Protein AF-A0A5E4R257-F1 (afdb_monomer)

Sequence (243 aa):
MDNKDVQSSLTGSGKTAEFNFLKSNLLNSNSASDTDISTVTIRNKHMLRYVVLIILVISTYKSLGSDLEQIHPVLKYRSEGYINSYPEECFDILKSFAEFASNFTLCSILNARPIRLCEHCVEHYVRFHDKYNELIKTVVNGTSCGSLFMSHDRLNVVKNYHDGISGLWMNATRYIWSKNLNCCNLRRTPEVIFLCCTGIISFLPIMYYLAVRFCGPIRDLPNVLKESRFKQSILRSINRRSD

Mean predicted aligned error: 20.81 Å

Secondary structure (DSSP, 8-state):
-----------------STTSSSSSSSSS---------------HHHHHHHHHHHHHHHHHHHHSSSSSS-----------------HHHHHHHHHHHHHHHHHHHHHHHTTTTT-HHHHSHHHHHHHHHHHHHHHH-EETTEEHHHHHHSS-TT-HHHHHHHHHHHHHHHHHHHHHHHHS-GGGGGTHHHHHHHHHHHHHHHHHHHHHHHHHHSS------STTSSSHHHHHHHHHHHTT--

Foldseek 3Di:
DDDDDDDDDDDDDDDPDPPPPVVPVVPPPDPDDDDDDDDDPPPDPVVVVVVVVVVVVVVVVVVVVPPPPDDPPPPPPPCPDPPPPDPPVLVVLVVQLVVLLVVLVVLCVVCVVVNCSVPPSVVSLVSNVVSLVCQQPDADPNRRSCCVQQVPDPPSPSVVSNVVSVVVVVVSVCVCCVPVVVPCVVVVVVVVVVVVVVVVVVVVVVVVVVCCVPVVDPPPPPPPPPDDVVVVVVVVVVVVVPD

InterPro domains:
  IPR019172 Osteopetrosis-associated transmembrane protein 1 precursor [PF09777] (90-172)
  IPR019172 Osteopetrosis-associated transmembrane protein 1 precursor [PTHR15644] (81-169)

Radius of gyration: 46.92 Å; Cα contacts (8 Å, |Δi|>4): 84; chains: 1; bounding box: 66×75×172 Å

Structure (mmCIF, N/CA/C/O backbone):
data_AF-A0A5E4R257-F1
#
_entry.id   AF-A0A5E4R257-F1
#
loop_
_atom_site.group_PDB
_atom_site.id
_atom_site.type_symbol
_atom_site.label_atom_id
_atom_site.label_alt_id
_atom_site.label_comp_id
_atom_site.label_asym_id
_atom_site.label_entity_id
_atom_site.label_seq_id
_atom_site.pdbx_PDB_ins_code
_atom_site.Cartn_x
_atom_site.Cartn_y
_atom_site.Cartn_z
_atom_site.occupancy
_atom_site.B_iso_or_equiv
_atom_site.auth_seq_id
_atom_site.auth_comp_id
_atom_site.auth_asym_id
_atom_site.auth_atom_id
_atom_site.pdbx_PDB_model_num
ATOM 1 N N . MET A 1 1 ? -8.369 -16.160 64.488 1.00 34.78 1 MET A N 1
ATOM 2 C CA . MET A 1 1 ? -7.030 -15.717 64.058 1.00 34.78 1 MET A CA 1
ATOM 3 C C . MET A 1 1 ? -7.232 -14.618 63.032 1.00 34.78 1 MET A C 1
ATOM 5 O O . MET A 1 1 ? -7.833 -14.870 61.997 1.00 34.78 1 MET A O 1
ATOM 9 N N . ASP A 1 2 ? -6.866 -13.409 63.454 1.00 30.55 2 ASP A N 1
ATOM 10 C CA . ASP A 1 2 ? -6.975 -12.072 62.839 1.00 30.55 2 ASP A CA 1
ATOM 11 C C . ASP A 1 2 ? -6.398 -12.000 61.407 1.00 30.55 2 ASP A C 1
ATOM 13 O O . ASP A 1 2 ? -5.457 -12.723 61.101 1.00 30.55 2 ASP A O 1
ATOM 17 N N . ASN A 1 3 ? -7.008 -11.328 60.419 1.00 26.56 3 ASN A N 1
ATOM 18 C CA . ASN A 1 3 ? -7.194 -9.881 60.170 1.00 26.56 3 ASN A CA 1
ATOM 19 C C . ASN A 1 3 ? -5.885 -9.082 59.956 1.00 26.56 3 ASN A C 1
ATOM 21 O O . ASN A 1 3 ? -5.167 -8.844 60.924 1.00 26.56 3 ASN A O 1
ATOM 25 N N . LYS A 1 4 ? -5.634 -8.600 58.721 1.00 32.41 4 LYS A N 1
ATOM 26 C CA . LYS A 1 4 ? -5.544 -7.165 58.335 1.00 32.41 4 LYS A CA 1
ATOM 27 C C . LYS A 1 4 ? -4.789 -6.909 57.020 1.00 32.41 4 LYS A C 1
ATOM 29 O O . LYS A 1 4 ? -3.813 -7.573 56.688 1.00 32.41 4 LYS A O 1
ATOM 34 N N . ASP A 1 5 ? -5.281 -5.878 56.340 1.00 31.69 5 ASP A N 1
ATOM 35 C CA . ASP A 1 5 ? -4.783 -5.176 55.156 1.00 31.69 5 ASP A CA 1
ATOM 36 C C . ASP A 1 5 ? -3.399 -4.501 55.323 1.00 31.69 5 ASP A C 1
ATOM 38 O O . ASP A 1 5 ? -2.920 -4.338 56.444 1.00 31.69 5 ASP A O 1
ATOM 42 N N . VAL A 1 6 ? -2.853 -3.999 54.194 1.00 31.20 6 VAL A N 1
ATOM 43 C CA . VAL A 1 6 ? -2.151 -2.695 53.987 1.00 31.20 6 VAL A CA 1
ATOM 44 C C . VAL A 1 6 ? -0.890 -2.779 53.091 1.00 31.20 6 VAL A C 1
ATOM 46 O O . VAL A 1 6 ? 0.161 -3.267 53.480 1.00 31.20 6 VAL A O 1
ATOM 49 N N . GLN A 1 7 ? -1.051 -2.240 51.874 1.00 26.86 7 GLN A N 1
ATOM 50 C CA . GLN A 1 7 ? -0.281 -1.201 51.152 1.00 26.86 7 GLN A CA 1
ATOM 51 C C . GLN A 1 7 ? 1.260 -1.022 51.254 1.00 26.86 7 GLN A C 1
ATOM 53 O O . GLN A 1 7 ? 1.829 -0.871 52.331 1.00 26.86 7 GLN A O 1
ATOM 58 N N . SER A 1 8 ? 1.827 -0.681 50.075 1.00 26.55 8 SER A N 1
ATOM 59 C CA . SER A 1 8 ? 3.085 0.068 49.802 1.00 26.55 8 SER A CA 1
ATOM 60 C C . SER A 1 8 ? 4.386 -0.746 49.934 1.00 26.55 8 SER A C 1
ATOM 62 O O . SER A 1 8 ? 4.452 -1.664 50.730 1.00 26.55 8 SER A O 1
ATOM 64 N N . SER A 1 9 ? 5.499 -0.508 49.238 1.00 23.98 9 SER A N 1
ATOM 65 C CA . SER A 1 9 ? 5.928 0.389 48.160 1.00 23.98 9 SER A CA 1
ATOM 66 C C . SER A 1 9 ? 7.381 -0.013 47.824 1.00 23.98 9 SER A C 1
ATOM 68 O O . SER A 1 9 ? 8.090 -0.468 48.713 1.00 23.98 9 SER A O 1
ATOM 70 N N . LEU A 1 10 ? 7.833 0.280 46.595 1.00 28.09 10 LEU A N 1
ATOM 71 C CA . LEU A 1 10 ? 9.236 0.526 46.185 1.00 28.09 10 LEU A CA 1
ATOM 72 C C . LEU A 1 10 ? 10.259 -0.638 46.251 1.00 28.09 10 LEU A C 1
ATOM 74 O O . LEU A 1 10 ? 10.605 -1.131 47.316 1.00 28.09 10 LEU A O 1
ATOM 78 N N . THR A 1 11 ? 10.917 -0.953 45.125 1.00 25.38 11 THR A N 1
ATOM 79 C CA . THR A 1 11 ? 12.305 -0.504 44.824 1.00 25.38 11 THR A CA 1
ATOM 80 C C . THR A 1 11 ? 12.955 -1.266 43.651 1.00 25.38 11 THR A C 1
ATOM 82 O O . THR A 1 11 ? 12.899 -2.486 43.592 1.00 25.38 11 THR A O 1
ATOM 85 N N . GLY A 1 12 ? 13.652 -0.505 42.787 1.00 25.30 12 GLY A N 1
ATOM 86 C CA . GLY A 1 12 ? 14.810 -0.914 41.960 1.00 25.30 12 GLY A CA 1
ATOM 87 C C . GLY A 1 12 ? 14.557 -1.852 40.764 1.00 25.30 12 GLY A C 1
ATOM 88 O O . GLY A 1 12 ? 13.743 -2.750 40.824 1.00 25.30 12 GLY A O 1
ATOM 89 N N . SER A 1 13 ? 15.256 -1.776 39.632 1.00 27.27 13 SER A N 1
ATOM 90 C CA . SER A 1 13 ? 16.444 -1.017 39.250 1.00 27.27 13 SER A CA 1
ATOM 91 C C . SER A 1 13 ? 16.691 -1.232 37.747 1.00 27.27 13 SER A C 1
ATOM 93 O O . SER A 1 13 ? 16.510 -2.339 37.247 1.00 27.27 13 SER A O 1
ATOM 95 N N . GLY A 1 14 ? 17.185 -0.199 37.060 1.00 27.23 14 GLY A N 1
ATOM 96 C CA . GLY A 1 14 ? 18.159 -0.367 35.978 1.00 27.23 14 GLY A CA 1
ATOM 97 C C . GLY A 1 14 ? 17.632 -0.569 34.555 1.00 27.23 14 GLY A C 1
ATOM 98 O O . GLY A 1 14 ? 17.358 -1.689 34.13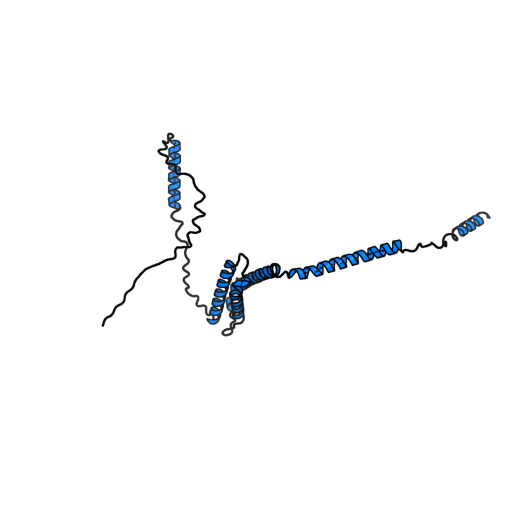8 1.00 27.23 14 GLY A O 1
ATOM 99 N N . LYS A 1 15 ? 17.653 0.517 33.768 1.00 35.12 15 LYS A N 1
ATOM 100 C CA . LYS A 1 15 ? 18.416 0.624 32.500 1.00 35.12 15 LYS A CA 1
ATOM 101 C C . LYS A 1 15 ? 18.290 2.038 31.914 1.00 35.12 15 LYS A C 1
ATOM 103 O O . LYS A 1 15 ? 17.746 2.279 30.845 1.00 35.12 15 LYS A O 1
ATOM 108 N N . THR A 1 16 ? 18.855 2.995 32.642 1.00 40.09 16 THR A N 1
ATOM 109 C CA . THR A 1 16 ? 19.379 4.255 32.105 1.00 40.09 16 THR A CA 1
ATOM 110 C C . THR A 1 16 ? 20.649 3.943 31.310 1.00 40.09 16 THR A C 1
ATOM 112 O O . THR A 1 16 ? 21.731 3.895 31.891 1.00 40.09 16 THR A O 1
ATOM 115 N N . ALA A 1 17 ? 20.538 3.656 30.012 1.00 40.06 17 ALA A N 1
ATOM 116 C CA . ALA A 1 17 ? 21.731 3.424 29.185 1.00 40.06 17 ALA A CA 1
ATOM 117 C C . ALA A 1 17 ? 21.650 3.912 27.727 1.00 40.06 17 ALA A C 1
ATOM 119 O O . ALA A 1 17 ? 22.684 3.935 27.073 1.00 40.06 17 ALA A O 1
ATOM 120 N N . GLU A 1 18 ? 20.502 4.377 27.220 1.00 41.62 18 GLU A N 1
ATOM 121 C CA . GLU A 1 18 ? 20.401 4.790 25.803 1.00 41.62 18 GLU A CA 1
ATOM 122 C C . GLU A 1 18 ? 20.181 6.292 25.558 1.00 41.62 18 GLU A C 1
ATOM 124 O O . GLU A 1 18 ? 20.192 6.735 24.415 1.00 41.62 18 GLU A O 1
ATOM 129 N N . PHE A 1 19 ? 20.100 7.124 26.602 1.00 40.41 19 PHE A N 1
ATOM 130 C CA . PHE A 1 19 ? 19.961 8.585 26.438 1.00 40.41 19 PHE A CA 1
ATOM 131 C C . PHE A 1 19 ? 21.289 9.363 26.388 1.00 40.41 19 PHE A C 1
ATOM 133 O O . PHE A 1 19 ? 21.289 10.589 26.286 1.00 40.41 19 PHE A O 1
ATOM 140 N N . ASN A 1 20 ? 22.433 8.672 26.421 1.00 41.47 20 ASN A N 1
ATOM 141 C CA . ASN A 1 20 ? 23.755 9.313 26.447 1.00 41.47 20 ASN A CA 1
ATOM 142 C C . ASN A 1 20 ? 24.393 9.511 25.062 1.00 41.47 20 ASN A C 1
ATOM 144 O O . ASN A 1 20 ? 25.445 10.138 24.974 1.00 41.47 20 ASN A O 1
ATOM 148 N N . PHE A 1 21 ? 23.763 9.049 23.977 1.00 39.94 21 PHE A N 1
ATOM 149 C CA . PHE A 1 21 ? 24.342 9.167 22.632 1.00 39.94 21 PHE A CA 1
ATOM 150 C C . PHE A 1 21 ? 23.993 10.482 21.906 1.00 39.94 21 PHE A C 1
ATOM 152 O O . PHE A 1 21 ? 24.688 10.872 20.974 1.00 39.94 21 PHE A O 1
ATOM 159 N N . LEU A 1 22 ? 22.977 11.230 22.360 1.00 38.72 22 LEU A N 1
ATOM 160 C CA . LEU A 1 22 ? 22.645 12.555 21.802 1.00 38.72 22 LEU A CA 1
ATOM 161 C C . LEU A 1 22 ? 23.307 13.730 22.541 1.00 38.72 22 LEU A C 1
ATOM 163 O O . LEU A 1 22 ? 23.264 14.859 22.059 1.00 38.72 22 LEU A O 1
ATOM 167 N N . LYS A 1 23 ? 23.969 13.484 23.681 1.00 39.75 23 LYS A N 1
ATOM 168 C CA . LYS A 1 23 ? 24.638 14.536 24.466 1.00 39.75 23 LYS A CA 1
ATOM 169 C C . LYS A 1 23 ? 26.066 14.841 23.992 1.00 39.75 23 LYS A C 1
ATOM 171 O O . LYS A 1 23 ? 26.591 15.905 24.304 1.00 39.75 23 LYS A O 1
ATOM 176 N N . SER A 1 24 ? 26.687 13.955 23.213 1.00 43.41 24 SER A N 1
ATOM 177 C CA . SER A 1 24 ? 28.083 14.110 22.776 1.00 43.41 24 SER A CA 1
ATOM 178 C C . SER A 1 24 ? 28.275 15.034 21.566 1.00 43.41 24 SER A C 1
ATOM 180 O O . SER A 1 24 ? 29.371 15.554 21.394 1.00 43.41 24 SER A O 1
ATOM 182 N N . ASN A 1 25 ? 27.230 15.320 20.776 1.00 38.69 25 ASN A N 1
ATOM 183 C CA . ASN A 1 25 ? 27.338 16.165 19.572 1.00 38.69 25 ASN A CA 1
ATOM 184 C C . ASN A 1 25 ? 26.843 17.616 19.741 1.00 38.69 25 ASN A C 1
ATOM 186 O O . ASN A 1 25 ? 26.943 18.394 18.798 1.00 38.69 25 ASN A O 1
ATOM 190 N N . LEU A 1 26 ? 26.364 18.012 20.928 1.00 40.53 26 LEU A N 1
ATOM 191 C CA . LEU A 1 26 ? 26.029 19.415 21.249 1.00 40.53 26 LEU A CA 1
ATOM 192 C C . LEU A 1 26 ? 27.060 20.108 22.155 1.00 40.53 26 LEU A C 1
ATOM 194 O O . LEU A 1 26 ? 26.938 21.299 22.419 1.00 40.53 26 LEU A O 1
ATOM 198 N N . LEU A 1 27 ? 28.095 19.392 22.604 1.00 40.59 27 LEU A N 1
ATOM 199 C CA . LEU A 1 27 ? 29.163 19.944 23.448 1.00 40.59 27 LEU A CA 1
ATOM 200 C C . LEU A 1 27 ? 30.424 20.352 22.667 1.00 40.59 27 LEU A C 1
ATOM 202 O O . LEU A 1 27 ? 31.438 20.647 23.290 1.00 40.59 27 LEU A O 1
ATOM 206 N N . ASN A 1 28 ? 30.380 20.394 21.328 1.00 39.06 28 ASN A N 1
ATOM 207 C CA . ASN A 1 28 ? 31.562 20.686 20.503 1.00 39.06 28 ASN A CA 1
ATOM 208 C C . ASN A 1 28 ? 31.466 21.960 19.643 1.00 39.06 28 ASN A C 1
ATOM 210 O O . ASN A 1 28 ? 32.213 22.135 18.685 1.00 39.06 28 ASN A O 1
ATOM 214 N N . SER A 1 29 ? 30.574 22.881 19.997 1.00 38.25 29 SER A N 1
ATOM 215 C CA . SER A 1 29 ? 30.594 24.247 19.472 1.00 38.25 29 SER A CA 1
ATOM 216 C C . SER A 1 29 ? 30.141 25.197 20.571 1.00 38.25 29 SER A C 1
ATOM 218 O O . SER A 1 29 ? 28.943 25.402 20.731 1.00 38.25 29 SER A O 1
ATOM 220 N N . ASN A 1 30 ? 31.096 25.647 21.392 1.00 35.47 30 ASN A N 1
ATOM 221 C CA . ASN A 1 30 ? 31.168 26.957 22.064 1.00 35.47 30 ASN A CA 1
ATOM 222 C C . ASN A 1 30 ? 32.255 26.905 23.151 1.00 35.47 30 ASN A C 1
ATOM 224 O O . ASN A 1 30 ? 31.992 26.978 24.347 1.00 35.47 30 ASN A O 1
ATOM 228 N N . SER A 1 31 ? 33.506 26.758 22.716 1.00 34.81 31 SER A N 1
ATOM 229 C CA . SER A 1 31 ? 34.680 27.127 23.502 1.00 34.81 31 SER A CA 1
ATOM 230 C C . SER A 1 31 ? 34.962 28.618 23.291 1.00 34.81 31 SER A C 1
ATOM 232 O O . SER A 1 31 ? 35.615 28.986 22.318 1.00 34.81 31 SER A O 1
ATOM 234 N N . ALA A 1 32 ? 34.416 29.460 24.163 1.00 29.22 32 ALA A N 1
ATOM 235 C CA . ALA A 1 32 ? 34.828 30.840 24.456 1.00 29.22 32 ALA A CA 1
ATOM 236 C C . ALA A 1 32 ? 33.776 31.374 25.442 1.00 29.22 32 ALA A C 1
ATOM 238 O O . ALA A 1 32 ? 32.594 31.333 25.136 1.00 29.22 32 ALA A O 1
ATOM 239 N N . SER A 1 33 ? 34.065 31.844 26.644 1.00 29.19 33 SER A N 1
ATOM 240 C CA . SER A 1 33 ? 35.294 32.391 27.194 1.00 29.19 33 SER A CA 1
ATOM 241 C C . SER A 1 33 ? 35.057 32.541 28.699 1.00 29.19 33 SER A C 1
ATOM 243 O O . SER A 1 33 ? 34.179 33.308 29.096 1.00 29.19 33 SER A O 1
ATOM 245 N N . ASP A 1 34 ? 35.830 31.832 29.518 1.00 34.94 34 ASP A N 1
ATOM 246 C CA . ASP A 1 34 ? 36.106 32.282 30.880 1.00 34.94 34 ASP A CA 1
ATOM 247 C C . ASP A 1 34 ? 36.967 33.539 30.758 1.00 34.94 34 ASP A C 1
ATOM 249 O O . ASP A 1 34 ? 38.122 33.479 30.334 1.00 34.94 34 ASP A O 1
ATOM 253 N N . THR A 1 35 ? 36.392 34.687 31.092 1.00 31.09 35 THR A N 1
ATOM 254 C CA . THR A 1 35 ? 37.159 35.867 31.479 1.00 31.09 35 THR A CA 1
ATOM 255 C C . THR A 1 35 ? 36.439 36.519 32.644 1.00 31.09 35 THR A C 1
ATOM 257 O O . THR A 1 35 ? 35.433 37.208 32.459 1.00 31.09 35 THR A O 1
ATOM 260 N N . ASP A 1 36 ? 36.986 36.300 33.837 1.00 40.34 36 ASP A N 1
ATOM 261 C CA . ASP A 1 36 ? 36.985 37.288 34.908 1.00 40.34 36 ASP A CA 1
ATOM 262 C C . ASP A 1 36 ? 37.149 38.690 34.312 1.00 40.34 36 ASP A C 1
ATOM 264 O O . ASP A 1 36 ? 38.144 38.959 33.643 1.00 40.34 36 ASP A O 1
ATOM 268 N N . ILE A 1 37 ? 36.200 39.591 34.564 1.00 34.94 37 ILE A N 1
ATOM 269 C CA . ILE A 1 37 ? 36.426 41.035 34.464 1.00 34.94 37 ILE A CA 1
ATOM 270 C C . ILE A 1 37 ? 35.709 41.708 35.638 1.00 34.94 37 ILE A C 1
ATOM 272 O O . ILE A 1 37 ? 34.543 42.099 35.631 1.00 34.94 37 ILE A O 1
ATOM 276 N N . SER A 1 38 ? 36.470 41.760 36.722 1.00 36.12 38 SER A N 1
ATOM 277 C CA . SER A 1 38 ? 36.726 42.949 37.524 1.00 36.12 38 SER A CA 1
ATOM 278 C C . SER A 1 38 ? 36.130 44.247 36.954 1.00 36.12 38 SER A C 1
ATOM 280 O O . SER A 1 38 ? 36.474 44.683 35.861 1.00 36.12 38 SER A O 1
ATOM 282 N N . THR A 1 39 ? 35.291 44.907 37.756 1.00 47.75 39 THR A N 1
ATOM 283 C CA . THR A 1 39 ? 35.177 46.375 37.847 1.00 47.75 39 THR A CA 1
ATOM 284 C C . THR A 1 39 ? 35.311 47.159 36.530 1.00 47.75 39 THR A C 1
ATOM 286 O O . THR A 1 39 ? 36.362 47.733 36.239 1.00 47.75 39 THR A O 1
ATOM 289 N N . VAL A 1 40 ? 34.220 47.299 35.772 1.00 45.66 40 VAL A N 1
ATOM 290 C CA . VAL A 1 40 ? 34.136 48.360 34.756 1.00 45.66 40 VAL A CA 1
ATOM 291 C C . VAL A 1 40 ? 33.734 49.656 35.455 1.00 45.66 40 VAL A C 1
ATOM 293 O O . VAL A 1 40 ? 32.564 49.909 35.735 1.00 45.66 40 VAL A O 1
ATOM 296 N N . THR A 1 41 ? 34.721 50.494 35.756 1.00 52.38 41 THR A N 1
ATOM 297 C CA . THR A 1 41 ? 34.518 51.863 36.237 1.00 52.38 41 THR A CA 1
ATOM 298 C C . THR A 1 41 ? 33.886 52.693 35.112 1.00 52.38 41 THR A C 1
ATOM 300 O O . THR A 1 41 ? 34.573 53.199 34.223 1.00 52.38 41 THR A O 1
ATOM 303 N N . ILE A 1 42 ? 32.555 52.816 35.109 1.00 51.22 42 ILE A N 1
ATOM 304 C CA . ILE A 1 42 ? 31.809 53.574 34.093 1.00 51.22 42 ILE A CA 1
ATOM 305 C C . ILE A 1 42 ? 32.028 55.073 34.335 1.00 51.22 42 ILE A C 1
ATOM 307 O O . ILE A 1 42 ? 31.360 55.703 35.150 1.00 51.22 42 ILE A O 1
ATOM 311 N N . ARG A 1 43 ? 32.969 55.668 33.598 1.00 59.97 43 ARG A N 1
ATOM 312 C CA . ARG A 1 43 ? 33.338 57.092 33.707 1.00 59.97 43 ARG A CA 1
ATOM 313 C C . ARG A 1 43 ? 32.419 58.051 32.938 1.00 59.97 43 ARG A C 1
ATOM 315 O O . ARG A 1 43 ? 32.777 59.209 32.754 1.00 59.97 43 ARG A O 1
ATOM 322 N N . ASN A 1 44 ? 31.257 57.601 32.457 1.00 56.09 44 ASN A N 1
ATOM 323 C CA . ASN A 1 44 ? 30.367 58.441 31.655 1.00 56.09 44 ASN A CA 1
ATOM 324 C C . ASN A 1 4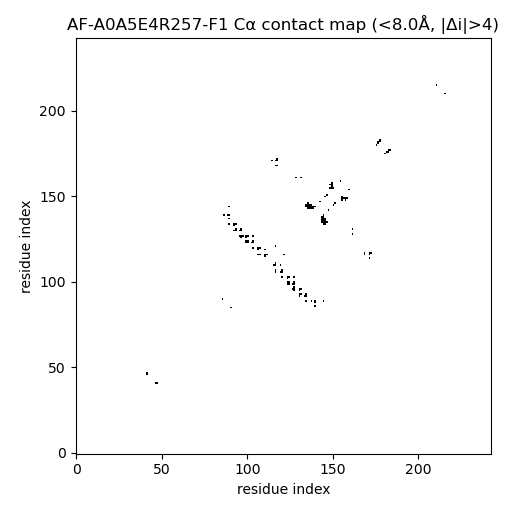4 ? 28.893 58.270 32.060 1.00 56.09 44 ASN A C 1
ATOM 326 O O . ASN A 1 44 ? 28.301 57.203 31.891 1.00 56.09 44 ASN A O 1
ATOM 330 N N . LYS A 1 45 ? 28.290 59.345 32.589 1.00 62.31 45 LYS A N 1
ATOM 331 C CA . LYS A 1 45 ? 26.934 59.373 33.178 1.00 62.31 45 LYS A CA 1
ATOM 332 C C . LYS A 1 45 ? 25.836 58.945 32.188 1.00 62.31 45 LYS A C 1
ATOM 334 O O . LYS A 1 45 ? 24.804 58.425 32.608 1.00 62.31 45 LYS A O 1
ATOM 339 N N . HIS A 1 46 ? 26.070 59.110 30.883 1.00 60.62 46 HIS A N 1
ATOM 340 C CA . HIS A 1 46 ? 25.171 58.644 29.820 1.00 60.62 46 HIS A CA 1
ATOM 341 C C . HIS A 1 46 ? 25.213 57.122 29.602 1.00 60.62 46 HIS A C 1
ATOM 343 O O . HIS A 1 46 ? 24.167 56.513 29.388 1.00 60.62 46 HIS A O 1
ATOM 349 N N . MET A 1 47 ? 26.387 56.493 29.727 1.00 58.81 47 MET A N 1
ATOM 350 C CA . MET A 1 47 ? 26.541 55.040 29.562 1.00 58.81 47 MET A CA 1
ATOM 351 C C . MET A 1 47 ? 25.925 54.274 30.738 1.00 58.81 47 MET A C 1
ATOM 353 O O . MET A 1 47 ? 25.332 53.219 30.540 1.00 58.81 47 MET A O 1
ATOM 357 N N . LEU A 1 48 ? 25.966 54.842 31.950 1.00 64.38 48 LEU A N 1
ATOM 358 C CA . LEU A 1 48 ? 25.324 54.248 33.127 1.00 64.38 48 LEU A CA 1
ATOM 359 C C . LEU A 1 48 ? 23.792 54.226 32.994 1.00 64.38 48 LEU A C 1
ATOM 361 O O . LEU A 1 48 ? 23.156 53.229 33.321 1.00 64.38 48 LEU A O 1
ATOM 365 N N . ARG A 1 49 ? 23.196 55.299 32.457 1.00 69.94 49 ARG A N 1
ATOM 366 C CA . ARG A 1 49 ? 21.749 55.360 32.190 1.00 69.94 49 ARG A CA 1
ATOM 367 C C . ARG A 1 49 ? 21.316 54.322 31.159 1.00 69.94 49 ARG A C 1
ATOM 369 O O . ARG A 1 49 ? 20.285 53.688 31.345 1.00 69.94 49 ARG A O 1
ATOM 376 N N . TYR A 1 50 ? 22.109 54.129 30.108 1.00 69.56 50 TYR A N 1
ATOM 377 C CA . TYR A 1 50 ? 21.790 53.173 29.051 1.00 69.56 50 TYR A CA 1
ATOM 378 C C . TYR A 1 50 ? 21.868 51.722 29.546 1.00 69.56 50 TYR A C 1
ATOM 380 O O . TYR A 1 50 ? 20.959 50.937 29.300 1.00 69.56 50 TYR A O 1
ATOM 388 N N . VAL A 1 51 ? 22.896 51.387 30.331 1.00 73.75 51 VAL A N 1
ATOM 389 C CA . VAL A 1 51 ? 23.048 50.048 30.925 1.00 73.75 51 VAL A CA 1
ATOM 390 C C . VAL A 1 51 ? 21.937 49.754 31.938 1.00 73.75 51 VAL A C 1
ATOM 392 O O . VAL A 1 51 ? 21.374 48.664 31.915 1.00 73.75 51 VAL A O 1
ATOM 395 N N . VAL A 1 52 ? 21.549 50.726 32.773 1.00 78.25 52 VAL A N 1
ATOM 396 C CA . VAL A 1 52 ? 20.423 50.561 33.711 1.00 78.25 52 VAL A CA 1
ATOM 397 C C . VAL A 1 52 ? 19.099 50.361 32.967 1.00 78.25 52 VAL A C 1
ATOM 399 O O . VAL A 1 52 ? 18.329 49.485 33.345 1.00 78.25 52 VAL A O 1
ATOM 402 N N . LEU A 1 53 ? 18.846 51.102 31.882 1.00 74.44 53 LEU A N 1
ATOM 403 C CA . LEU A 1 53 ? 17.649 50.903 31.057 1.00 74.44 53 LEU A CA 1
ATOM 404 C C . LEU A 1 53 ? 17.630 49.517 30.403 1.00 74.44 53 LEU A C 1
ATOM 406 O O . LEU A 1 53 ? 16.594 48.864 30.419 1.00 74.44 53 LEU A O 1
ATOM 410 N N . ILE A 1 54 ? 18.767 49.032 29.896 1.00 73.81 54 ILE A N 1
ATOM 411 C CA . ILE A 1 54 ? 18.864 47.682 29.324 1.00 73.81 54 ILE A CA 1
ATOM 412 C C . ILE A 1 54 ? 18.627 46.608 30.394 1.00 73.81 54 ILE A C 1
ATOM 414 O O . ILE A 1 54 ? 17.882 45.666 30.143 1.00 73.81 54 ILE A O 1
ATOM 418 N N . ILE A 1 55 ? 19.177 46.757 31.603 1.00 75.88 55 ILE A N 1
ATOM 419 C CA . ILE A 1 55 ? 18.944 45.811 32.709 1.00 75.88 55 ILE A CA 1
ATOM 420 C C . ILE A 1 55 ? 17.470 45.821 33.145 1.00 75.88 55 ILE A C 1
ATOM 422 O O . ILE A 1 55 ? 16.898 44.753 33.365 1.00 75.88 55 ILE A O 1
ATOM 426 N N . LEU A 1 56 ? 16.829 46.993 33.223 1.00 73.00 56 LEU A N 1
ATOM 427 C CA . LEU A 1 56 ? 15.397 47.106 33.531 1.00 73.00 56 LEU A CA 1
ATOM 428 C C . LEU A 1 56 ? 14.538 46.440 32.451 1.00 73.00 56 LEU A C 1
ATOM 430 O O . LEU A 1 56 ? 13.637 45.674 32.778 1.00 73.00 56 LEU A O 1
ATOM 434 N N . VAL A 1 57 ? 14.870 46.653 31.178 1.00 75.12 57 VAL A N 1
ATOM 435 C CA . VAL A 1 57 ? 14.175 46.049 30.035 1.00 75.12 57 VAL A CA 1
ATOM 436 C C . VAL A 1 57 ? 14.349 44.521 30.014 1.00 75.12 57 VAL A C 1
ATOM 438 O O . VAL A 1 57 ? 13.374 43.790 29.853 1.00 75.12 57 VAL A O 1
ATOM 441 N N . ILE A 1 58 ? 15.556 44.003 30.266 1.00 70.19 58 ILE A N 1
ATOM 442 C CA . ILE A 1 58 ? 15.802 42.553 30.396 1.00 70.19 58 ILE A CA 1
ATOM 443 C C . ILE A 1 58 ? 15.026 41.970 31.589 1.00 70.19 58 ILE A C 1
ATOM 445 O O . ILE A 1 58 ? 14.471 40.877 31.485 1.00 70.19 58 ILE A O 1
ATOM 449 N N . SER A 1 59 ? 14.925 42.707 32.699 1.00 66.12 59 SER A N 1
ATOM 450 C CA . SER A 1 59 ? 14.153 42.289 33.879 1.00 66.12 59 SER A CA 1
ATOM 451 C C . SER A 1 59 ? 12.647 42.236 33.590 1.00 66.12 59 SER A C 1
ATOM 453 O O . SER A 1 59 ? 11.976 41.303 34.029 1.00 66.12 59 SER A O 1
ATOM 455 N N . THR A 1 60 ? 12.120 43.170 32.787 1.00 62.09 60 THR A N 1
ATOM 456 C CA . THR A 1 60 ? 10.717 43.138 32.336 1.00 62.09 60 THR A CA 1
ATOM 457 C C . THR A 1 60 ? 10.443 42.006 31.346 1.00 62.09 60 THR A C 1
ATOM 459 O O . THR A 1 60 ? 9.400 41.368 31.442 1.00 62.09 60 THR A O 1
ATOM 462 N N . TYR A 1 61 ? 11.386 41.679 30.450 1.00 59.62 61 TYR A N 1
ATOM 463 C CA . TYR A 1 61 ? 11.249 40.519 29.557 1.00 59.62 61 TYR A CA 1
ATOM 464 C C . TYR A 1 61 ? 11.307 39.192 30.323 1.00 59.62 61 TYR A C 1
ATOM 466 O O . TYR A 1 61 ? 10.580 38.259 29.991 1.00 59.62 61 TYR A O 1
ATOM 474 N N . LYS A 1 62 ? 12.110 39.115 31.392 1.00 59.78 62 LYS A N 1
ATOM 475 C CA . LYS A 1 62 ? 12.183 37.925 32.251 1.00 59.78 62 LYS A CA 1
ATOM 476 C C . LYS A 1 62 ? 10.889 37.690 33.039 1.00 59.78 62 LYS A C 1
ATOM 478 O O . LYS A 1 62 ? 10.537 36.540 33.258 1.00 59.78 62 LYS A O 1
ATOM 483 N N . SER A 1 63 ? 10.167 38.759 33.391 1.00 55.12 63 SER A N 1
ATOM 484 C CA . SER A 1 63 ? 8.835 38.677 34.012 1.00 55.12 63 SER A CA 1
ATOM 485 C C . SER A 1 63 ? 7.719 38.290 33.031 1.00 55.12 63 SER A C 1
ATOM 487 O O . SER A 1 63 ? 6.668 37.858 33.483 1.00 55.12 63 SER A O 1
ATOM 489 N N . LEU A 1 64 ? 7.921 38.452 31.716 1.00 48.62 64 LEU A N 1
ATOM 490 C CA . LEU A 1 64 ? 6.934 38.102 30.682 1.00 48.62 64 LEU A CA 1
ATOM 491 C C . LEU A 1 64 ? 7.163 36.697 30.093 1.00 48.62 64 LEU A C 1
ATOM 493 O O . LEU A 1 64 ? 6.254 36.106 29.520 1.00 48.62 64 LEU A O 1
ATOM 497 N N . GLY A 1 65 ? 8.376 36.154 30.234 1.00 49.44 65 GLY A N 1
ATOM 498 C CA . GLY A 1 65 ? 8.737 34.814 29.760 1.00 49.44 65 GLY A CA 1
ATOM 499 C C . GLY A 1 65 ? 8.411 33.670 30.727 1.00 49.44 65 GLY A C 1
ATOM 500 O O . GLY A 1 65 ? 8.526 32.516 30.334 1.00 4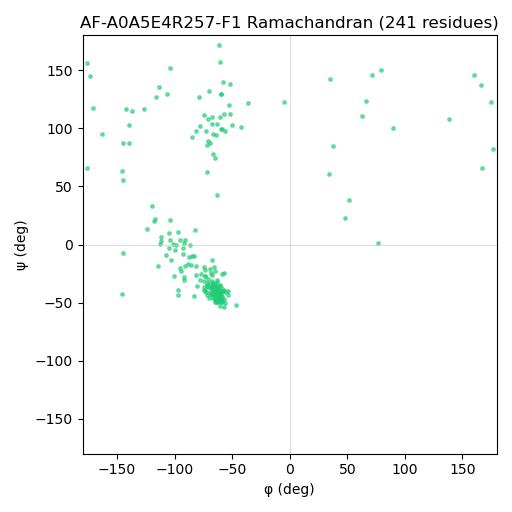9.44 65 GLY A O 1
ATOM 501 N N . SER A 1 66 ? 8.018 33.953 31.973 1.00 50.22 66 SER A N 1
ATOM 502 C CA . SER A 1 66 ? 7.698 32.917 32.970 1.00 50.22 66 SER A CA 1
ATOM 503 C C . SER A 1 66 ? 6.246 32.426 32.942 1.00 50.22 66 SER A C 1
ATOM 505 O O . SER A 1 66 ? 5.966 31.400 33.552 1.00 50.22 66 SER A O 1
ATOM 507 N N . ASP A 1 67 ? 5.349 33.094 32.205 1.00 50.59 67 ASP A N 1
ATOM 508 C CA . ASP A 1 67 ? 3.916 32.747 32.165 1.00 50.59 67 ASP A CA 1
ATOM 509 C C . ASP A 1 67 ? 3.483 32.014 30.880 1.00 50.59 67 ASP A C 1
ATOM 511 O O . ASP A 1 67 ? 2.303 31.709 30.710 1.00 50.59 67 ASP A O 1
ATOM 515 N N . LEU A 1 68 ? 4.416 31.685 29.974 1.00 55.81 68 LEU A N 1
ATOM 516 C CA . LEU A 1 68 ? 4.113 30.951 28.735 1.00 55.81 68 LEU A CA 1
ATOM 517 C C . LEU A 1 68 ? 4.853 29.615 28.614 1.00 55.81 68 LEU A C 1
ATOM 519 O O . LEU A 1 68 ? 5.182 29.189 27.514 1.00 55.81 68 LEU A O 1
ATOM 523 N N . GLU A 1 69 ? 5.094 28.924 29.725 1.00 52.22 69 GLU A N 1
ATOM 524 C CA . GLU A 1 69 ? 5.510 27.522 29.655 1.00 52.22 69 GLU A CA 1
ATOM 525 C C . GLU A 1 69 ? 4.9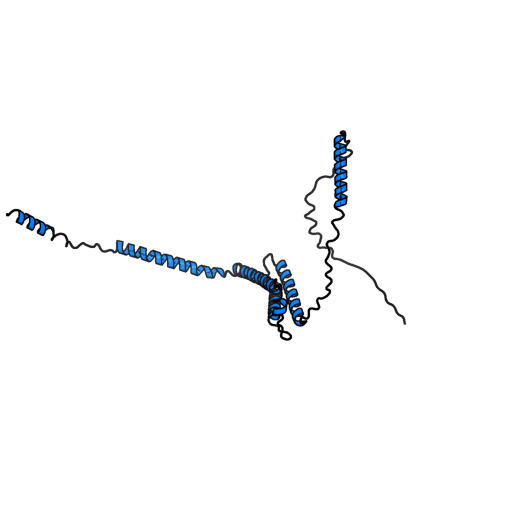46 26.692 30.802 1.00 52.22 69 GLU A C 1
ATOM 527 O O . GLU A 1 69 ? 5.661 26.032 31.544 1.00 52.22 69 GLU A O 1
ATOM 532 N N . GLN A 1 70 ? 3.623 26.718 30.944 1.00 57.28 70 GLN A N 1
ATOM 533 C CA . GLN A 1 70 ? 2.875 25.583 31.471 1.00 57.28 70 GLN A CA 1
ATOM 534 C C . GLN A 1 70 ? 1.401 25.761 31.130 1.00 57.28 70 GLN A C 1
ATOM 536 O O . GLN A 1 70 ? 0.677 26.471 31.808 1.00 57.28 70 GLN A O 1
ATOM 541 N N . ILE A 1 71 ? 1.003 25.150 30.018 1.00 47.06 71 ILE A N 1
ATOM 542 C CA . ILE A 1 71 ? -0.193 24.324 29.803 1.00 47.06 71 ILE A CA 1
ATOM 543 C C . ILE A 1 71 ? -0.109 23.994 28.309 1.00 47.06 71 ILE A C 1
ATOM 545 O O . ILE A 1 71 ? -0.706 24.644 27.460 1.00 47.06 71 ILE A O 1
ATOM 549 N N . HIS A 1 72 ? 0.681 22.979 27.956 1.00 50.53 72 HIS A N 1
ATOM 550 C CA . HIS A 1 72 ? 0.247 22.139 26.849 1.00 50.53 72 HIS A CA 1
ATOM 551 C C . HIS A 1 72 ? -0.934 21.386 27.463 1.00 50.53 72 HIS A C 1
ATOM 553 O O . HIS A 1 72 ? -0.699 20.594 28.383 1.00 50.53 72 HIS A O 1
ATOM 559 N N . PRO A 1 73 ? -2.200 21.660 27.099 1.00 58.75 73 PRO A N 1
ATOM 560 C CA . PRO A 1 73 ? -3.258 20.793 27.558 1.00 58.75 73 PRO A CA 1
ATOM 561 C C . PRO A 1 73 ? -2.943 19.438 26.929 1.00 58.75 73 PRO A C 1
ATOM 563 O O . PRO A 1 73 ? -3.131 19.225 25.731 1.00 58.75 73 PRO A O 1
ATOM 566 N N . VAL A 1 74 ? -2.416 18.508 27.727 1.00 55.28 74 VAL A N 1
ATOM 567 C CA . VAL A 1 74 ? -2.665 17.101 27.463 1.00 55.28 74 VAL A CA 1
ATOM 568 C C . VAL A 1 74 ? -4.174 17.024 27.549 1.00 55.28 74 VAL A C 1
ATOM 570 O O . VAL A 1 74 ? -4.744 17.074 28.640 1.00 55.28 74 VAL A O 1
ATOM 573 N N . LEU A 1 75 ? -4.825 17.040 26.388 1.00 50.31 75 LEU A N 1
ATOM 574 C CA . LEU A 1 75 ? -6.236 16.747 26.284 1.00 50.31 75 LEU A CA 1
ATOM 575 C C . LEU A 1 75 ? -6.392 15.362 26.895 1.00 50.31 75 LEU A C 1
ATOM 577 O O . LEU A 1 75 ? -6.116 14.343 26.265 1.00 50.31 75 LEU A O 1
ATOM 581 N N . LYS A 1 76 ? -6.782 15.328 28.168 1.00 44.50 76 LYS A N 1
ATOM 582 C CA . LYS A 1 76 ? -7.287 14.127 28.801 1.00 44.50 76 LYS A CA 1
ATOM 583 C C . LYS A 1 76 ? -8.623 13.898 28.124 1.00 44.50 76 LYS A C 1
ATOM 585 O O . LYS A 1 76 ? -9.640 14.430 28.557 1.00 44.50 76 LYS A O 1
ATOM 590 N N . TYR A 1 77 ? -8.585 13.193 26.996 1.00 53.19 77 TYR A N 1
ATOM 591 C CA . TYR A 1 77 ? -9.779 12.740 26.314 1.00 53.19 77 TYR A CA 1
ATOM 592 C C . TYR A 1 77 ? -10.537 11.874 27.312 1.00 53.19 77 TYR A C 1
ATOM 594 O O . TYR A 1 77 ? -10.175 10.728 27.582 1.00 53.19 77 TYR A O 1
ATOM 602 N N . ARG A 1 78 ? -11.547 12.466 27.946 1.00 48.62 78 ARG A N 1
ATOM 603 C CA . ARG A 1 78 ? -12.536 11.702 28.671 1.00 48.62 78 ARG A CA 1
ATOM 604 C C . ARG A 1 78 ? -13.446 11.148 27.594 1.00 48.62 78 ARG A C 1
ATOM 606 O O . ARG A 1 78 ? -14.259 11.878 27.042 1.00 48.62 78 ARG A O 1
ATOM 613 N N . SER A 1 79 ? -13.260 9.874 27.268 1.00 54.50 79 SER A N 1
ATOM 614 C CA . SER A 1 79 ? -14.248 9.103 26.529 1.00 54.50 79 SER A CA 1
ATOM 615 C C . SER A 1 79 ? -15.494 8.972 27.409 1.00 54.50 79 SER A C 1
ATOM 617 O O . SER A 1 79 ? -15.739 7.932 28.017 1.00 54.50 79 SER A O 1
ATOM 619 N N . GLU A 1 80 ? -16.267 10.047 27.544 1.00 49.34 80 GLU A N 1
ATOM 620 C CA . GLU A 1 80 ? -17.707 9.895 27.697 1.00 49.34 80 GLU A CA 1
ATOM 621 C C . GLU A 1 80 ? -18.151 9.268 26.385 1.00 49.34 80 GLU A C 1
ATOM 623 O O . GLU A 1 80 ? -18.208 9.918 25.342 1.00 49.34 80 GLU A O 1
ATOM 628 N N . GLY A 1 81 ? -18.232 7.937 26.420 1.00 48.19 81 GLY A N 1
ATOM 629 C CA . GLY A 1 81 ? -18.491 7.121 25.256 1.00 48.19 81 GLY A CA 1
ATOM 630 C C . GLY A 1 81 ? -19.744 7.634 24.577 1.00 48.19 81 GLY A C 1
ATOM 631 O O . GLY A 1 81 ? -20.824 7.625 25.165 1.00 48.19 81 GLY A O 1
ATOM 632 N N . TYR A 1 82 ? -19.602 8.050 23.322 1.00 53.03 82 TYR A N 1
ATOM 633 C CA . TYR A 1 82 ? -20.718 7.946 22.407 1.00 53.03 82 TYR A CA 1
ATOM 634 C C . TYR A 1 82 ? -21.181 6.494 22.512 1.00 53.03 82 TYR A C 1
ATOM 636 O O . TYR A 1 82 ? -20.421 5.583 22.174 1.00 53.03 82 TYR A O 1
ATOM 644 N N . ILE A 1 83 ? -22.381 6.276 23.056 1.00 51.50 83 ILE A N 1
ATOM 645 C CA . ILE A 1 83 ? -23.082 4.999 22.943 1.00 51.50 83 ILE A CA 1
ATOM 646 C C . ILE A 1 83 ? -23.420 4.886 21.463 1.00 51.50 83 ILE A C 1
ATOM 648 O O . ILE A 1 83 ? -24.507 5.226 21.005 1.00 51.50 83 ILE A O 1
ATOM 652 N N . ASN A 1 84 ? -22.415 4.516 20.684 1.00 58.00 84 ASN A N 1
ATOM 653 C CA . ASN A 1 84 ? -22.599 4.188 19.304 1.00 58.00 84 ASN A CA 1
ATOM 654 C C . ASN A 1 84 ? -23.253 2.816 19.311 1.00 58.00 84 ASN A C 1
ATOM 656 O O . ASN A 1 84 ? -22.658 1.822 19.724 1.00 58.00 84 ASN A O 1
ATOM 660 N N . SER A 1 85 ? -24.510 2.789 18.889 1.00 70.69 85 SER A N 1
ATOM 661 C CA . SER A 1 85 ? -25.256 1.568 18.615 1.00 70.69 85 SER A CA 1
ATOM 662 C C . SER A 1 85 ? -24.706 0.935 17.331 1.00 70.69 85 SER A C 1
ATOM 664 O O . SER A 1 85 ? -25.377 0.880 16.307 1.00 70.69 85 SER A O 1
ATOM 666 N N . TYR A 1 86 ? -23.432 0.545 17.349 1.00 74.88 86 TYR A N 1
ATOM 667 C CA . TYR A 1 86 ? -22.839 -0.296 16.321 1.00 74.88 86 TYR A CA 1
ATOM 668 C C . TYR A 1 86 ? -22.684 -1.722 16.846 1.00 74.88 86 TYR A C 1
ATOM 670 O O . TYR A 1 86 ? -22.529 -1.914 18.055 1.00 74.88 86 TYR A O 1
ATOM 678 N N . PRO A 1 87 ? -22.720 -2.734 15.964 1.00 84.50 87 PRO A N 1
ATOM 679 C CA . PRO A 1 87 ? -22.433 -4.101 16.368 1.00 84.50 87 PRO A CA 1
ATOM 680 C C . PRO A 1 87 ? -21.012 -4.181 16.935 1.00 84.50 87 PRO A C 1
ATOM 682 O O . PRO A 1 87 ? -20.070 -3.716 16.288 1.00 84.50 87 PRO A O 1
ATOM 685 N N . GLU A 1 88 ? -20.858 -4.776 18.120 1.00 87.50 88 GLU A N 1
ATOM 686 C CA . GLU A 1 88 ? -19.555 -4.982 18.775 1.00 87.50 88 GLU A CA 1
ATOM 687 C C . GLU A 1 88 ? -18.574 -5.713 17.841 1.00 87.50 88 GLU A C 1
ATOM 689 O O . GLU A 1 88 ? -17.436 -5.286 17.667 1.00 87.50 88 GLU A O 1
ATOM 694 N N . GLU A 1 89 ? -19.075 -6.699 17.094 1.00 89.56 89 GLU A N 1
ATOM 695 C CA . GLU A 1 89 ? -18.315 -7.458 16.097 1.00 89.56 89 GLU A CA 1
ATOM 696 C C . GLU A 1 89 ? -17.698 -6.572 14.995 1.00 89.56 89 GLU A C 1
ATOM 698 O O . GLU A 1 89 ? -16.539 -6.749 14.620 1.00 89.56 89 GLU A O 1
ATOM 703 N N . CYS A 1 90 ? -18.421 -5.556 14.503 1.00 91.06 90 CYS A N 1
ATOM 704 C CA . CYS A 1 90 ? -17.870 -4.628 13.509 1.00 91.06 90 CYS A CA 1
ATOM 705 C C . CYS A 1 90 ? -16.731 -3.780 14.101 1.00 91.06 90 CYS A C 1
ATOM 707 O O . CYS A 1 90 ? -15.768 -3.443 13.406 1.00 91.06 90 CYS A O 1
ATOM 709 N N . PHE A 1 91 ? -16.847 -3.414 15.379 1.00 90.31 91 PHE A N 1
ATOM 710 C CA . PHE A 1 91 ? -15.839 -2.620 16.070 1.00 90.31 91 PHE A CA 1
ATOM 711 C C . PHE A 1 91 ? -14.572 -3.424 16.360 1.00 90.31 91 PHE A C 1
ATOM 713 O O . PHE A 1 91 ? -13.471 -2.897 16.205 1.00 90.31 91 PHE A O 1
ATOM 720 N N . ASP A 1 92 ? -14.701 -4.707 16.688 1.00 92.69 92 ASP A N 1
ATOM 721 C CA . ASP A 1 92 ? -13.557 -5.597 16.899 1.00 92.69 92 ASP A CA 1
ATOM 722 C C . ASP A 1 92 ? -12.722 -5.791 15.628 1.00 92.69 92 ASP A C 1
ATOM 724 O O . ASP A 1 92 ? -11.483 -5.759 15.666 1.00 92.69 92 ASP A O 1
ATOM 728 N N . ILE A 1 93 ? -13.383 -5.912 14.473 1.00 93.62 93 ILE A N 1
ATOM 729 C CA . ILE A 1 93 ? -12.703 -5.963 13.172 1.00 93.62 93 ILE A CA 1
ATOM 730 C C . ILE A 1 93 ? -11.975 -4.640 12.906 1.00 93.62 93 ILE A C 1
ATOM 732 O O . ILE A 1 93 ? -10.801 -4.649 12.526 1.00 93.62 93 ILE A O 1
ATOM 736 N N . LEU A 1 94 ? -12.631 -3.498 13.149 1.00 93.06 94 LEU A N 1
ATOM 737 C CA . LEU A 1 94 ? -12.028 -2.174 12.969 1.00 93.06 94 LEU A CA 1
ATOM 738 C C . LEU A 1 94 ? -10.814 -1.961 13.887 1.00 93.06 94 LEU A C 1
ATOM 740 O O . LEU A 1 94 ? -9.790 -1.425 13.456 1.00 93.06 94 LEU A O 1
ATOM 744 N N . LYS A 1 95 ? -10.902 -2.407 15.141 1.00 94.75 95 LYS A N 1
ATOM 745 C CA . LYS A 1 95 ? -9.804 -2.357 16.109 1.00 94.75 95 LYS A CA 1
ATOM 746 C C . LYS A 1 95 ? -8.617 -3.195 15.639 1.00 94.75 95 LYS A C 1
ATOM 748 O O . LYS A 1 95 ? -7.489 -2.707 15.644 1.00 94.75 95 LYS A O 1
ATOM 753 N N . SER A 1 96 ? -8.876 -4.412 15.163 1.00 96.25 96 SER A N 1
ATOM 754 C CA . SER A 1 96 ? -7.843 -5.294 14.606 1.00 96.25 96 SER A CA 1
ATOM 755 C C . SER A 1 96 ? -7.179 -4.675 13.371 1.00 96.25 96 SER A C 1
ATOM 757 O O . SER A 1 96 ? -5.957 -4.701 13.235 1.00 96.25 96 SER A O 1
ATOM 759 N N . PHE A 1 97 ? -7.968 -4.065 12.481 1.00 95.50 97 PHE A N 1
ATOM 760 C CA . PHE A 1 97 ? -7.459 -3.311 11.334 1.00 95.50 97 PHE A CA 1
ATOM 761 C C . PHE A 1 97 ? -6.510 -2.184 11.772 1.00 95.50 97 PHE A C 1
ATOM 763 O O . PHE A 1 97 ? -5.410 -2.069 11.229 1.00 95.50 97 PHE A O 1
ATOM 770 N N . ALA A 1 98 ? -6.891 -1.390 12.779 1.00 96.19 98 ALA A N 1
ATOM 771 C CA . ALA A 1 98 ? -6.066 -0.298 13.296 1.00 96.19 98 ALA A CA 1
ATOM 772 C C . ALA A 1 98 ? -4.756 -0.796 13.933 1.00 96.19 98 ALA A C 1
ATOM 774 O O . ALA A 1 98 ? -3.700 -0.190 13.740 1.00 96.19 98 ALA A O 1
ATOM 775 N N . GLU A 1 99 ? -4.799 -1.922 14.646 1.00 96.81 99 GLU A N 1
ATOM 776 C CA . GLU A 1 99 ? -3.621 -2.543 15.252 1.00 96.81 99 GLU A CA 1
ATOM 777 C C . GLU A 1 99 ? -2.618 -3.022 14.192 1.00 96.81 99 GLU A C 1
ATOM 779 O O . GLU A 1 99 ? -1.434 -2.675 14.251 1.00 96.81 99 GLU A O 1
ATOM 784 N N . PHE A 1 100 ? -3.082 -3.746 13.166 1.00 97.62 100 PHE A N 1
ATOM 785 C CA . PHE A 1 100 ? -2.211 -4.172 12.067 1.00 97.62 100 PHE A CA 1
ATOM 786 C C . PHE A 1 100 ? -1.690 -2.993 11.240 1.00 97.62 100 PHE A C 1
ATOM 788 O O . PHE A 1 100 ? -0.526 -3.011 10.842 1.00 97.62 100 PHE A O 1
ATOM 795 N N . ALA A 1 101 ? -2.496 -1.946 11.034 1.00 96.69 101 ALA A N 1
ATOM 796 C CA . ALA A 1 101 ? -2.061 -0.720 10.365 1.00 96.69 101 ALA A CA 1
ATOM 797 C C . ALA A 1 101 ? -0.927 -0.022 11.132 1.00 96.69 101 ALA A C 1
ATOM 799 O O . ALA A 1 101 ? 0.071 0.393 10.537 1.00 96.69 101 ALA A O 1
ATOM 800 N N . SER A 1 102 ? -1.061 0.080 12.458 1.00 97.50 102 SER A N 1
ATOM 801 C CA . SER A 1 102 ? -0.053 0.673 13.340 1.00 97.50 102 SER A CA 1
ATOM 802 C C . SER A 1 102 ? 1.249 -0.130 13.321 1.00 97.50 102 SER A C 1
ATOM 804 O O . SER A 1 102 ? 2.318 0.422 13.052 1.00 97.50 102 SER A O 1
ATOM 806 N N . ASN A 1 103 ? 1.161 -1.454 13.489 1.00 97.69 103 ASN A N 1
ATOM 807 C CA . ASN A 1 103 ? 2.323 -2.346 13.461 1.00 97.69 103 ASN A CA 1
ATOM 808 C C . ASN A 1 103 ? 3.021 -2.346 12.094 1.00 97.69 103 ASN A C 1
ATOM 810 O O . ASN A 1 103 ? 4.251 -2.300 12.022 1.00 97.69 103 ASN A O 1
ATOM 814 N N . PHE A 1 104 ? 2.254 -2.329 10.999 1.00 96.31 104 PHE A N 1
ATOM 815 C CA . PHE A 1 104 ? 2.810 -2.171 9.658 1.00 96.31 104 PHE A CA 1
ATOM 816 C C . PHE A 1 104 ? 3.534 -0.831 9.509 1.00 96.31 104 PHE A C 1
ATOM 818 O O . PHE A 1 104 ? 4.659 -0.801 9.016 1.00 96.31 104 PHE A O 1
ATOM 825 N N . THR A 1 105 ? 2.925 0.265 9.965 1.00 96.12 105 THR A N 1
ATOM 826 C CA . THR A 1 105 ? 3.527 1.603 9.903 1.00 96.12 105 THR A CA 1
ATOM 827 C C . THR A 1 105 ? 4.844 1.638 10.676 1.00 96.12 105 THR A C 1
ATOM 829 O O . THR A 1 105 ? 5.860 2.073 10.133 1.00 96.12 105 THR A O 1
ATOM 832 N N . LEU A 1 106 ? 4.876 1.083 11.889 1.00 96.81 106 LEU A N 1
ATOM 833 C CA . LEU A 1 106 ? 6.099 0.944 12.676 1.00 96.81 106 LEU A CA 1
ATOM 834 C C . LEU A 1 106 ? 7.173 0.153 11.915 1.00 96.81 106 LEU A C 1
ATOM 836 O O . LEU A 1 106 ? 8.276 0.656 11.700 1.00 96.81 106 LEU A O 1
ATOM 840 N N . CYS A 1 107 ? 6.843 -1.052 11.444 1.00 96.69 107 CYS A N 1
ATOM 841 C CA . CYS A 1 107 ? 7.773 -1.892 10.691 1.00 96.69 107 CYS A CA 1
ATOM 842 C C . CYS A 1 107 ? 8.288 -1.188 9.423 1.00 96.69 107 CYS A C 1
ATOM 844 O O . CYS A 1 107 ? 9.479 -1.257 9.106 1.00 96.69 107 CYS A O 1
ATOM 846 N N . SER A 1 108 ? 7.408 -0.472 8.718 1.00 95.38 108 SER A N 1
ATOM 847 C CA . SER A 1 108 ? 7.727 0.234 7.477 1.00 95.38 108 SER A CA 1
ATOM 848 C C . SER A 1 108 ? 8.763 1.338 7.681 1.00 95.38 108 SER A C 1
ATOM 850 O O . SER A 1 108 ? 9.680 1.475 6.872 1.00 95.38 108 SER A O 1
ATOM 852 N N . ILE A 1 109 ? 8.654 2.081 8.786 1.00 95.12 109 ILE A N 1
ATOM 853 C CA . ILE A 1 109 ? 9.562 3.178 9.126 1.00 95.12 109 ILE A CA 1
ATOM 854 C C . ILE A 1 109 ? 10.928 2.621 9.536 1.00 95.12 109 ILE A C 1
ATOM 856 O O . ILE A 1 109 ? 11.953 3.109 9.060 1.00 95.12 109 ILE A O 1
ATOM 860 N N . LEU A 1 110 ? 10.954 1.561 10.351 1.00 95.75 110 LEU A N 1
ATOM 861 C CA . LEU A 1 110 ? 12.197 0.915 10.788 1.00 95.75 110 LEU A CA 1
ATOM 862 C C . LEU A 1 110 ? 12.990 0.309 9.619 1.00 95.75 110 LEU A C 1
ATOM 864 O O . LEU A 1 110 ? 14.216 0.292 9.644 1.00 95.75 110 LEU A O 1
ATOM 868 N N . ASN A 1 111 ? 12.300 -0.132 8.564 1.00 93.81 111 ASN A N 1
ATOM 869 C CA . ASN A 1 111 ? 12.897 -0.759 7.382 1.00 93.81 111 ASN A CA 1
ATOM 870 C C . ASN A 1 111 ? 12.956 0.172 6.155 1.00 93.81 111 ASN A C 1
ATOM 872 O O . ASN A 1 111 ? 13.051 -0.295 5.014 1.00 93.81 111 ASN A O 1
ATOM 876 N N . ALA A 1 112 ? 12.889 1.491 6.360 1.00 91.06 112 ALA A N 1
ATOM 877 C CA . ALA A 1 112 ? 12.897 2.467 5.271 1.00 91.06 112 ALA A CA 1
ATOM 878 C C . ALA A 1 112 ? 14.285 2.639 4.615 1.00 91.06 112 ALA A C 1
ATOM 880 O O . ALA A 1 112 ? 14.377 3.013 3.439 1.00 91.06 112 ALA A O 1
ATOM 881 N N . ARG A 1 113 ? 15.377 2.383 5.353 1.00 91.38 113 ARG A N 1
ATOM 882 C CA . ARG A 1 113 ? 16.765 2.568 4.892 1.00 91.38 113 ARG A CA 1
ATOM 883 C C . ARG A 1 113 ? 17.698 1.462 5.423 1.00 91.38 113 ARG A C 1
ATOM 885 O O . ARG A 1 113 ? 17.931 1.427 6.625 1.00 91.38 113 ARG A O 1
ATOM 892 N N . PRO A 1 114 ? 18.306 0.634 4.548 1.00 88.56 114 PRO A N 1
ATOM 893 C CA . PRO A 1 114 ? 17.941 0.417 3.142 1.00 88.56 114 PRO A CA 1
ATOM 894 C C . PRO A 1 114 ? 16.506 -0.122 3.032 1.00 88.56 114 PRO A C 1
ATOM 896 O O . PRO A 1 114 ? 15.991 -0.693 3.985 1.00 88.56 114 PRO A O 1
ATOM 899 N N . ILE A 1 115 ? 15.846 0.059 1.883 1.00 89.06 115 ILE A N 1
ATOM 900 C CA . ILE A 1 115 ? 14.429 -0.305 1.744 1.00 89.06 115 ILE A CA 1
ATOM 901 C C . ILE A 1 115 ? 14.240 -1.834 1.811 1.00 89.06 115 ILE A C 1
ATOM 903 O O . ILE A 1 115 ? 14.553 -2.558 0.869 1.00 89.06 115 ILE A O 1
ATOM 907 N N . ARG A 1 116 ? 13.756 -2.319 2.962 1.00 89.75 116 ARG A N 1
ATOM 908 C CA . ARG A 1 116 ? 13.572 -3.749 3.312 1.00 89.75 116 ARG A CA 1
ATOM 909 C C . ARG A 1 116 ? 12.128 -4.081 3.712 1.00 89.75 116 ARG A C 1
ATOM 911 O O . ARG A 1 116 ? 11.837 -5.158 4.224 1.00 89.75 116 ARG A O 1
ATOM 918 N N . LEU A 1 117 ? 11.209 -3.158 3.439 1.00 92.69 117 LEU A N 1
ATOM 919 C CA . LEU A 1 117 ? 9.792 -3.232 3.799 1.00 92.69 117 LEU A CA 1
ATOM 920 C C . LEU A 1 117 ? 9.103 -4.526 3.329 1.00 92.69 117 LEU A C 1
ATOM 922 O O . LEU A 1 117 ? 8.371 -5.142 4.097 1.00 92.69 117 LEU A O 1
ATOM 926 N N . CYS A 1 118 ? 9.361 -4.965 2.095 1.00 90.31 118 CYS A N 1
ATOM 927 C CA . CYS A 1 118 ? 8.714 -6.156 1.534 1.00 90.31 118 CYS A CA 1
ATOM 928 C C . CYS A 1 118 ? 9.230 -7.477 2.125 1.00 90.31 118 CYS A C 1
ATOM 930 O O . CYS A 1 118 ? 8.530 -8.479 2.046 1.00 90.31 118 CYS A O 1
ATOM 932 N N . GLU A 1 119 ? 10.440 -7.489 2.690 1.00 89.75 119 GLU A N 1
ATOM 933 C CA . GLU A 1 119 ? 11.052 -8.690 3.271 1.00 89.75 119 GLU A CA 1
ATOM 934 C C . GLU A 1 119 ? 10.561 -8.909 4.707 1.00 89.75 119 GLU A C 1
ATOM 936 O O . GLU A 1 119 ? 10.189 -10.019 5.067 1.00 89.75 119 GLU A O 1
ATOM 941 N N . HIS A 1 120 ? 10.514 -7.840 5.509 1.00 93.50 120 HIS A N 1
ATOM 942 C CA . HIS A 1 120 ? 10.227 -7.937 6.945 1.00 93.50 120 HIS A CA 1
ATOM 943 C C . HIS A 1 120 ? 8.778 -7.595 7.326 1.00 93.50 120 HIS A C 1
ATOM 945 O O . HIS A 1 120 ? 8.283 -8.105 8.325 1.00 93.50 120 HIS A O 1
ATOM 951 N N . CYS A 1 121 ? 8.073 -6.756 6.559 1.00 95.69 121 CYS A N 1
ATOM 952 C CA . CYS A 1 121 ? 6.760 -6.224 6.962 1.00 95.69 121 CYS A CA 1
ATOM 953 C C . CYS A 1 121 ? 5.571 -6.867 6.233 1.00 95.69 121 CYS A C 1
ATOM 955 O O . CYS A 1 121 ? 4.445 -6.376 6.345 1.00 95.69 121 CYS A O 1
ATOM 957 N N . VAL A 1 122 ? 5.804 -7.949 5.480 1.00 95.19 122 VAL A N 1
ATOM 958 C CA . VAL A 1 122 ? 4.772 -8.622 4.672 1.00 95.19 122 VAL A CA 1
ATOM 959 C C . VAL A 1 122 ? 3.621 -9.148 5.517 1.00 95.19 122 VAL A C 1
ATOM 961 O O . VAL A 1 122 ? 2.463 -8.989 5.145 1.00 95.19 122 VAL A O 1
ATOM 964 N N . GLU A 1 123 ? 3.921 -9.704 6.687 1.00 95.25 123 GLU A N 1
ATOM 965 C CA . GLU A 1 123 ? 2.913 -10.288 7.564 1.00 95.25 123 GLU A CA 1
ATOM 966 C C . GLU A 1 123 ? 1.900 -9.242 8.042 1.00 95.25 123 GLU A C 1
ATOM 968 O O . GLU A 1 123 ? 0.690 -9.447 7.933 1.00 95.25 123 GLU A O 1
ATOM 973 N N . HIS A 1 124 ? 2.383 -8.093 8.525 1.00 96.38 124 HIS A N 1
ATOM 974 C CA . HIS A 1 124 ? 1.513 -7.014 8.987 1.00 96.38 124 HIS A CA 1
ATOM 975 C C . HIS A 1 124 ? 0.677 -6.428 7.848 1.00 96.38 124 HIS A C 1
ATOM 977 O O . HIS A 1 124 ? -0.493 -6.125 8.061 1.00 96.38 124 HIS A O 1
ATOM 983 N N . TYR A 1 125 ? 1.244 -6.317 6.641 1.00 95.56 125 TYR A N 1
ATOM 984 C CA . TYR A 1 125 ? 0.514 -5.840 5.466 1.00 95.56 125 TYR A CA 1
ATOM 985 C C . TYR A 1 125 ? -0.614 -6.793 5.050 1.00 95.56 125 TYR A C 1
ATOM 987 O O . TYR A 1 125 ? -1.735 -6.344 4.821 1.00 95.56 125 TYR A O 1
ATOM 995 N N . VAL A 1 126 ? -0.338 -8.101 4.983 1.00 95.94 126 VAL A N 1
ATOM 996 C CA . VAL A 1 126 ? -1.338 -9.113 4.606 1.00 95.94 126 VAL A CA 1
ATOM 997 C C . VAL A 1 126 ? -2.479 -9.125 5.618 1.00 95.94 126 VAL A C 1
ATOM 999 O O . VAL A 1 126 ? -3.631 -8.960 5.232 1.00 95.94 126 VAL A O 1
ATOM 1002 N N . ARG A 1 127 ? -2.170 -9.190 6.921 1.00 97.00 127 ARG A N 1
ATOM 1003 C CA . ARG A 1 127 ? -3.197 -9.179 7.978 1.00 97.00 127 ARG A CA 1
ATOM 1004 C C . ARG A 1 127 ? -4.017 -7.887 7.992 1.00 97.00 127 ARG A C 1
ATOM 1006 O O . ARG A 1 127 ? -5.228 -7.931 8.192 1.00 97.00 127 ARG A O 1
ATOM 1013 N N . PHE A 1 128 ? -3.374 -6.744 7.760 1.00 96.50 128 PHE A N 1
ATOM 1014 C CA . PHE A 1 128 ? -4.046 -5.455 7.599 1.00 96.50 128 PHE A CA 1
ATOM 1015 C C . PHE A 1 128 ? -5.044 -5.476 6.434 1.00 96.50 128 PHE A C 1
ATOM 1017 O O . PHE A 1 128 ? -6.200 -5.080 6.595 1.00 96.50 128 PHE A O 1
ATOM 1024 N N . HIS A 1 129 ? -4.606 -5.957 5.269 1.00 95.81 129 HIS A N 1
ATOM 1025 C CA . HIS A 1 129 ? -5.436 -6.028 4.074 1.00 95.81 129 HIS A CA 1
ATOM 1026 C C . HIS A 1 129 ? -6.588 -7.028 4.239 1.00 95.81 129 HIS A C 1
ATOM 1028 O O . HIS A 1 129 ? -7.723 -6.736 3.864 1.00 95.81 129 HIS A O 1
ATOM 1034 N N . ASP A 1 130 ? -6.331 -8.170 4.874 1.00 96.62 130 ASP A N 1
ATOM 1035 C CA . ASP A 1 130 ? -7.345 -9.182 5.160 1.00 96.62 130 ASP A CA 1
ATOM 1036 C C . ASP A 1 130 ? -8.420 -8.646 6.106 1.00 96.62 130 ASP A C 1
ATOM 1038 O O . ASP A 1 130 ? -9.605 -8.802 5.821 1.00 96.62 130 ASP A O 1
ATOM 1042 N N . LYS A 1 131 ? -8.038 -7.928 7.172 1.00 96.00 131 LYS A N 1
ATOM 1043 C CA . LYS A 1 131 ? -9.006 -7.309 8.092 1.00 96.00 131 LYS A CA 1
ATOM 1044 C C . LYS A 1 131 ? -9.818 -6.193 7.445 1.00 96.00 131 LYS A C 1
ATOM 1046 O O . LYS A 1 131 ? -11.001 -6.054 7.744 1.00 96.00 131 LYS A O 1
ATOM 1051 N N . TYR A 1 132 ? -9.233 -5.442 6.514 1.00 94.94 132 TYR A N 1
ATOM 1052 C CA . TYR A 1 132 ? -9.991 -4.497 5.694 1.00 94.94 132 TYR A CA 1
ATOM 1053 C C . TYR A 1 132 ? -11.015 -5.215 4.798 1.00 94.94 132 TYR A C 1
ATOM 1055 O O . TYR A 1 132 ? -12.178 -4.816 4.737 1.00 94.94 132 TYR A O 1
ATOM 1063 N N . ASN A 1 133 ? -10.604 -6.304 4.141 1.00 95.06 133 ASN A N 1
ATOM 1064 C CA . ASN A 1 133 ? -11.480 -7.116 3.296 1.00 95.06 133 ASN A CA 1
ATOM 1065 C C . ASN A 1 133 ? -12.597 -7.806 4.091 1.00 95.06 133 ASN A C 1
ATOM 1067 O O . ASN A 1 133 ? -13.703 -7.982 3.583 1.00 95.06 133 ASN A O 1
ATOM 1071 N N . GLU A 1 134 ? -12.310 -8.205 5.325 1.00 94.62 134 GLU A N 1
ATOM 1072 C CA . GLU A 1 134 ? -13.288 -8.725 6.275 1.00 94.62 134 GLU A CA 1
ATOM 1073 C C . GLU A 1 134 ? -14.312 -7.636 6.612 1.00 94.62 134 GLU A C 1
ATOM 1075 O O . GLU A 1 134 ? -15.503 -7.851 6.410 1.00 94.62 134 GLU A O 1
ATOM 1080 N N . LEU A 1 135 ? -13.858 -6.429 6.969 1.00 92.94 135 LEU A N 1
ATOM 1081 C CA . LEU A 1 135 ? -14.720 -5.294 7.317 1.00 92.94 135 LEU A CA 1
ATOM 1082 C C . LEU A 1 135 ? -15.718 -4.915 6.210 1.00 92.94 135 LEU A C 1
ATOM 1084 O O . LEU A 1 135 ? -16.860 -4.565 6.498 1.00 92.94 135 LEU A O 1
ATOM 1088 N N . ILE A 1 136 ? -15.307 -4.960 4.940 1.00 92.19 136 ILE A N 1
ATOM 1089 C CA . ILE A 1 136 ? -16.200 -4.629 3.814 1.00 92.19 136 ILE A CA 1
ATOM 1090 C C . ILE A 1 136 ? -17.195 -5.751 3.485 1.00 92.19 136 ILE A C 1
ATOM 1092 O O . ILE A 1 136 ? -18.249 -5.473 2.915 1.00 92.19 136 ILE A O 1
ATOM 1096 N N . LYS A 1 137 ? -16.871 -7.009 3.810 1.00 92.50 137 LYS A N 1
ATOM 1097 C CA . LYS A 1 137 ? -17.699 -8.184 3.487 1.00 92.50 137 LYS A CA 1
ATOM 1098 C C . LYS A 1 137 ? -18.670 -8.546 4.603 1.00 92.50 137 LYS A C 1
ATOM 1100 O O . LYS A 1 137 ? -19.706 -9.141 4.317 1.00 92.50 137 LYS A O 1
ATOM 1105 N N . THR A 1 138 ? -18.342 -8.230 5.853 1.00 90.81 138 THR A N 1
ATOM 1106 C CA . THR A 1 138 ? -19.179 -8.581 6.998 1.00 90.81 138 THR A CA 1
ATOM 1107 C C . THR A 1 138 ? -20.470 -7.767 7.013 1.00 90.81 138 THR A C 1
ATOM 1109 O O . THR A 1 138 ? -20.497 -6.543 6.841 1.00 90.81 138 THR A O 1
ATOM 1112 N N . VAL A 1 139 ? -21.573 -8.487 7.208 1.00 90.06 139 VAL A N 1
ATOM 1113 C CA . VAL A 1 139 ? -22.917 -7.935 7.358 1.00 90.06 139 VAL A CA 1
ATOM 1114 C C . VAL A 1 139 ? -23.479 -8.491 8.653 1.00 90.06 139 VAL A C 1
ATOM 1116 O O . VAL A 1 139 ? -23.666 -9.699 8.777 1.00 90.06 139 VAL A O 1
ATOM 1119 N N . VAL A 1 140 ? -23.747 -7.608 9.609 1.00 86.75 140 VAL A N 1
ATOM 1120 C CA . VAL A 1 140 ? -24.264 -7.962 10.931 1.00 86.75 140 VAL A CA 1
ATOM 1121 C C . VAL A 1 140 ? -25.650 -7.347 11.072 1.00 86.75 140 VAL A C 1
ATOM 1123 O O . VAL A 1 140 ? -25.832 -6.155 10.830 1.00 86.75 140 VAL A O 1
ATOM 1126 N N . ASN A 1 141 ? -26.652 -8.159 11.423 1.00 85.00 141 ASN A N 1
ATOM 1127 C CA . ASN A 1 141 ? -28.046 -7.718 11.587 1.00 85.00 141 ASN A CA 1
ATOM 1128 C C . ASN A 1 141 ? -28.591 -6.921 10.380 1.00 85.00 141 ASN A C 1
ATOM 1130 O O . ASN A 1 141 ? -29.290 -5.924 10.540 1.00 85.00 141 ASN A O 1
ATOM 1134 N N . GLY A 1 142 ? -28.224 -7.328 9.158 1.00 83.00 142 GLY A N 1
ATOM 1135 C CA . GLY A 1 142 ? -28.638 -6.659 7.917 1.00 83.00 142 GLY A CA 1
ATOM 1136 C C . GLY A 1 142 ? -27.901 -5.350 7.600 1.00 83.00 142 GLY A C 1
ATOM 1137 O O . GLY A 1 142 ? -28.175 -4.748 6.566 1.00 83.00 142 GLY A O 1
ATOM 1138 N N . THR A 1 143 ? -26.948 -4.925 8.435 1.00 84.25 143 THR A N 1
ATOM 1139 C CA . THR A 1 143 ? -26.113 -3.734 8.212 1.00 84.25 143 THR A CA 1
ATOM 1140 C C . THR A 1 143 ? -24.690 -4.143 7.831 1.00 84.25 143 THR A C 1
ATOM 1142 O O . THR A 1 143 ? -24.073 -4.959 8.511 1.00 84.25 143 THR A O 1
ATOM 1145 N N . SER A 1 144 ? -24.142 -3.584 6.747 1.00 89.69 144 SER A N 1
ATOM 1146 C CA . SER A 1 144 ? -22.742 -3.823 6.361 1.00 89.69 144 SER A CA 1
ATOM 1147 C C . SER A 1 144 ? -21.793 -2.977 7.215 1.00 89.69 144 SER A C 1
ATOM 1149 O O . SER A 1 144 ? -21.928 -1.749 7.259 1.00 89.69 144 SER A O 1
ATOM 1151 N N . CYS A 1 145 ? -20.794 -3.611 7.843 1.00 89.88 145 CYS A N 1
ATOM 1152 C CA . CYS A 1 145 ? -19.783 -2.902 8.638 1.00 89.88 145 CYS A CA 1
ATOM 1153 C C . CYS A 1 145 ? -18.993 -1.897 7.776 1.00 89.88 145 CYS A C 1
ATOM 1155 O O . CYS A 1 145 ? -18.656 -0.803 8.229 1.00 89.88 145 CYS A O 1
ATOM 1157 N N . GLY A 1 146 ? -18.753 -2.233 6.503 1.00 88.38 146 GLY A N 1
ATOM 1158 C CA . GLY A 1 146 ? -18.121 -1.341 5.534 1.00 88.38 146 GLY A CA 1
ATOM 1159 C C . GLY A 1 146 ? -18.911 -0.047 5.347 1.00 88.38 146 GLY A C 1
ATOM 1160 O O . GLY A 1 146 ? -18.341 1.036 5.459 1.00 88.38 146 GLY A O 1
ATOM 1161 N N . SER A 1 147 ? -20.230 -0.136 5.144 1.00 86.12 147 SER A N 1
ATOM 1162 C CA . SER A 1 147 ? -21.064 1.069 5.020 1.00 86.12 147 SER A CA 1
ATOM 1163 C C . SER A 1 147 ? -21.050 1.932 6.285 1.00 86.12 147 SER A C 1
ATOM 1165 O O . SER A 1 147 ? -20.981 3.155 6.189 1.00 86.12 147 SER A O 1
ATOM 1167 N N . LEU A 1 148 ? -20.992 1.304 7.461 1.00 87.50 148 LEU A N 1
ATOM 1168 C CA . LEU A 1 148 ? -20.999 1.991 8.749 1.00 87.50 148 LEU A CA 1
ATOM 1169 C C . LEU A 1 148 ? -19.755 2.873 8.978 1.00 87.50 148 LEU A C 1
ATOM 1171 O O . LEU A 1 148 ? -19.879 3.987 9.479 1.00 87.50 148 LEU A O 1
ATOM 1175 N N . PHE A 1 149 ? -18.564 2.411 8.587 1.00 85.38 149 PHE A N 1
ATOM 1176 C CA . PHE A 1 149 ? -17.313 3.155 8.808 1.00 85.38 149 PHE A CA 1
ATOM 1177 C C . PHE A 1 149 ? -16.769 3.865 7.561 1.00 85.38 149 PHE A C 1
ATOM 1179 O O . PHE A 1 149 ? -15.874 4.703 7.683 1.00 85.38 149 PHE A O 1
ATOM 1186 N N . MET A 1 150 ? -17.282 3.549 6.364 1.00 83.75 150 MET A N 1
ATOM 1187 C CA . MET A 1 150 ? -16.793 4.117 5.100 1.00 83.75 150 MET A CA 1
ATOM 1188 C C . MET A 1 150 ? -17.800 5.009 4.366 1.00 83.75 150 MET A C 1
ATOM 1190 O O . MET A 1 150 ? -17.391 5.780 3.499 1.00 83.75 150 MET A O 1
ATOM 1194 N N . SER A 1 151 ? -19.101 4.922 4.661 1.00 68.94 151 SER A N 1
ATOM 1195 C CA . SER A 1 151 ? -20.138 5.622 3.880 1.00 68.94 151 SER A CA 1
ATOM 1196 C C . SER A 1 151 ? -20.778 6.815 4.592 1.00 68.94 151 SER A C 1
ATOM 1198 O O . SER A 1 151 ? -21.491 7.575 3.941 1.00 68.94 151 SER A O 1
ATOM 1200 N N . HIS A 1 152 ? -20.505 7.025 5.883 1.00 65.12 152 HIS A N 1
ATOM 1201 C CA . HIS A 1 152 ? -21.125 8.110 6.656 1.00 65.12 152 HIS A CA 1
ATOM 1202 C C . HIS A 1 152 ? -20.302 9.406 6.716 1.00 65.12 152 HIS A C 1
ATOM 1204 O O . HIS A 1 152 ? -20.885 10.478 6.871 1.00 65.12 152 HIS A O 1
ATOM 1210 N N . ASP A 1 153 ? -18.981 9.347 6.508 1.00 67.81 153 ASP A N 1
ATOM 1211 C CA . ASP A 1 153 ? -18.096 10.503 6.683 1.00 67.81 153 ASP A CA 1
ATOM 1212 C C . ASP A 1 153 ? -17.466 10.998 5.377 1.00 67.81 153 ASP A C 1
ATOM 1214 O O . ASP A 1 153 ? -16.889 10.234 4.603 1.00 67.81 153 ASP A O 1
ATOM 1218 N N . ARG A 1 154 ? -17.467 12.326 5.183 1.00 79.75 154 ARG A N 1
ATOM 1219 C CA . ARG A 1 154 ? -16.837 13.011 4.030 1.00 79.75 154 ARG A CA 1
ATOM 1220 C C . ARG A 1 154 ? -15.342 12.714 3.879 1.00 79.75 154 ARG A C 1
ATOM 1222 O O . ARG A 1 154 ? -14.799 12.859 2.788 1.00 79.75 154 ARG A O 1
ATOM 1229 N N . LEU A 1 155 ? -14.678 12.346 4.973 1.00 83.81 155 LEU A N 1
ATOM 1230 C CA . LEU A 1 155 ? -13.245 12.062 5.008 1.00 83.81 155 LEU A CA 1
ATOM 1231 C C . LEU A 1 155 ? -12.910 10.592 4.750 1.00 83.81 155 LEU A C 1
ATOM 1233 O O . LEU A 1 155 ? -11.755 10.318 4.453 1.00 83.81 155 LEU A O 1
ATOM 1237 N N . ASN A 1 156 ? -13.870 9.668 4.886 1.00 87.44 156 ASN A N 1
ATOM 1238 C CA . ASN A 1 156 ? -13.703 8.221 4.701 1.00 87.44 156 ASN A CA 1
ATOM 1239 C C . ASN A 1 156 ? -12.314 7.688 5.137 1.00 87.44 156 ASN A C 1
ATOM 1241 O O . ASN A 1 156 ? -11.519 7.193 4.331 1.00 87.44 156 ASN A O 1
ATOM 1245 N N . VAL A 1 157 ? -11.994 7.872 6.424 1.00 90.06 157 VAL A N 1
ATOM 1246 C CA . VAL A 1 157 ? -10.637 7.693 6.975 1.00 90.06 157 VAL A CA 1
ATOM 1247 C C . VAL A 1 157 ? -10.121 6.273 6.749 1.00 90.06 157 VAL A C 1
ATOM 1249 O O . VAL A 1 157 ? -8.992 6.100 6.297 1.00 90.06 157 VAL A O 1
ATOM 1252 N N . VAL A 1 158 ? -10.954 5.259 6.997 1.00 92.00 158 VAL A N 1
ATOM 1253 C CA . VAL A 1 158 ? -10.574 3.843 6.862 1.00 92.00 158 VAL A CA 1
ATOM 1254 C C . VAL A 1 158 ? -10.145 3.522 5.428 1.00 92.00 158 VAL A C 1
ATOM 1256 O O . VAL A 1 158 ? -9.096 2.911 5.216 1.00 92.00 158 VAL A O 1
ATOM 1259 N N . LYS A 1 159 ? -10.908 3.992 4.432 1.00 92.31 159 LYS A N 1
ATOM 1260 C CA . LYS A 1 159 ? -10.567 3.816 3.016 1.00 92.31 159 LYS A CA 1
ATOM 1261 C C . LYS A 1 159 ? -9.283 4.559 2.644 1.00 92.31 159 LYS A C 1
ATOM 1263 O O . LYS A 1 159 ? -8.417 3.983 1.998 1.00 92.31 159 LYS A O 1
ATOM 1268 N N . ASN A 1 160 ? -9.132 5.808 3.077 1.00 92.56 160 ASN A N 1
ATOM 1269 C CA . ASN A 1 160 ? -7.943 6.603 2.762 1.00 92.56 160 ASN A CA 1
ATOM 1270 C C . ASN A 1 160 ? -6.659 6.013 3.367 1.00 92.56 160 ASN A C 1
ATOM 1272 O O . ASN A 1 160 ? -5.619 6.011 2.711 1.00 92.56 160 ASN A O 1
ATOM 1276 N N . TYR A 1 161 ? -6.730 5.460 4.580 1.00 92.75 161 TYR A N 1
ATOM 1277 C CA . TYR A 1 161 ? -5.612 4.730 5.182 1.00 92.75 161 TYR A CA 1
ATOM 1278 C C . TYR A 1 161 ? -5.267 3.460 4.404 1.00 92.75 161 TYR A C 1
ATOM 1280 O O . TYR A 1 161 ? -4.092 3.218 4.125 1.00 92.75 161 TYR A O 1
ATOM 1288 N N . HIS A 1 162 ? -6.277 2.671 4.024 1.00 94.81 162 HIS A N 1
ATOM 1289 C CA . HIS A 1 162 ? -6.087 1.498 3.173 1.00 94.81 162 HIS A CA 1
ATOM 1290 C C . HIS A 1 162 ? -5.397 1.854 1.854 1.00 94.81 162 HIS A C 1
ATOM 1292 O O . HIS A 1 162 ? -4.375 1.256 1.514 1.00 94.81 162 HIS A O 1
ATOM 1298 N N . ASP A 1 163 ? -5.899 2.867 1.151 1.00 94.88 163 ASP A N 1
ATOM 1299 C CA . ASP A 1 163 ? -5.360 3.290 -0.141 1.00 94.88 163 ASP A CA 1
ATOM 1300 C C . ASP A 1 163 ? -3.928 3.843 0.001 1.00 94.88 163 ASP A C 1
ATOM 1302 O O . ASP A 1 163 ? -3.057 3.529 -0.814 1.00 94.88 163 ASP A O 1
ATOM 1306 N N . GLY A 1 164 ? -3.642 4.588 1.075 1.00 95.12 164 GLY A N 1
ATOM 1307 C CA . GLY A 1 164 ? -2.304 5.104 1.376 1.00 95.12 164 GLY A CA 1
ATOM 1308 C C . GLY A 1 164 ? -1.276 4.005 1.671 1.00 95.12 164 GLY A C 1
ATOM 1309 O O . GLY A 1 164 ? -0.200 3.981 1.067 1.00 95.12 164 GLY A O 1
ATOM 1310 N N . ILE A 1 165 ? -1.612 3.063 2.559 1.00 95.25 165 ILE A N 1
ATOM 1311 C CA . ILE A 1 165 ? -0.741 1.931 2.914 1.00 95.25 165 ILE A CA 1
ATOM 1312 C C . ILE A 1 165 ? -0.538 0.999 1.712 1.00 95.25 165 ILE A C 1
ATOM 1314 O O . ILE A 1 165 ? 0.588 0.588 1.423 1.00 95.25 165 ILE A O 1
ATOM 1318 N N . SER A 1 166 ? -1.605 0.706 0.966 1.00 95.00 166 SER A N 1
ATOM 1319 C CA . SER A 1 166 ? -1.534 -0.103 -0.253 1.00 95.00 166 SER A CA 1
ATOM 1320 C C . SER A 1 166 ? -0.651 0.554 -1.318 1.00 95.00 166 SER A C 1
ATOM 1322 O O . SER A 1 166 ? 0.214 -0.100 -1.906 1.00 95.00 166 SER A O 1
ATOM 1324 N N . GLY A 1 167 ? -0.772 1.873 -1.496 1.00 94.38 167 GLY A N 1
ATOM 1325 C CA . GLY A 1 167 ? 0.096 2.647 -2.382 1.00 94.38 167 GLY A CA 1
ATOM 1326 C C . GLY A 1 167 ? 1.575 2.571 -1.989 1.00 94.38 167 GLY A C 1
ATOM 1327 O O . GLY A 1 167 ? 2.434 2.371 -2.853 1.00 94.38 167 GLY A O 1
ATOM 1328 N N . LEU A 1 168 ? 1.890 2.665 -0.692 1.00 92.00 168 LEU A N 1
ATOM 1329 C CA . LEU A 1 168 ? 3.259 2.500 -0.191 1.00 92.00 168 LEU A CA 1
ATOM 1330 C C . LEU A 1 168 ? 3.814 1.106 -0.521 1.00 92.00 168 LEU A C 1
ATOM 1332 O O . LEU A 1 168 ? 4.927 0.995 -1.044 1.00 92.00 168 LEU A O 1
ATOM 1336 N N . TRP A 1 169 ? 3.027 0.056 -0.272 1.00 92.31 169 TRP A N 1
ATOM 1337 C CA . TRP A 1 169 ? 3.408 -1.328 -0.556 1.00 92.31 169 TRP A CA 1
ATOM 1338 C C . TRP A 1 169 ? 3.674 -1.567 -2.048 1.00 92.31 169 TRP A C 1
ATOM 1340 O O . TRP A 1 169 ? 4.711 -2.127 -2.420 1.00 92.31 169 TRP A O 1
ATOM 1350 N N . MET A 1 170 ? 2.783 -1.093 -2.926 1.00 91.56 170 MET A N 1
ATOM 1351 C CA . MET A 1 170 ? 2.945 -1.210 -4.379 1.00 91.56 170 MET A CA 1
ATOM 1352 C C . MET A 1 170 ? 4.187 -0.473 -4.883 1.00 91.56 170 MET A C 1
ATOM 1354 O O . MET A 1 170 ? 4.899 -0.990 -5.746 1.00 91.56 170 MET A O 1
ATOM 1358 N N . ASN A 1 171 ? 4.478 0.710 -4.338 1.00 91.31 171 ASN A N 1
ATOM 1359 C CA . ASN A 1 171 ? 5.659 1.487 -4.710 1.00 91.31 171 ASN A CA 1
ATOM 1360 C C . ASN A 1 171 ? 6.959 0.804 -4.268 1.00 91.31 171 ASN A C 1
ATOM 1362 O O . ASN A 1 171 ? 7.891 0.699 -5.069 1.00 91.31 171 ASN A O 1
ATOM 1366 N N . ALA A 1 172 ? 7.017 0.294 -3.034 1.00 87.75 172 ALA A N 1
ATOM 1367 C CA . ALA A 1 172 ? 8.169 -0.455 -2.532 1.00 87.75 172 ALA A CA 1
ATOM 1368 C C . ALA A 1 172 ? 8.407 -1.736 -3.346 1.00 87.75 172 ALA A C 1
ATOM 1370 O O . ALA A 1 172 ? 9.527 -2.004 -3.784 1.00 87.75 172 ALA A O 1
ATOM 1371 N N . THR A 1 173 ? 7.333 -2.472 -3.636 1.00 86.38 173 THR A N 1
ATOM 1372 C CA . THR A 1 173 ? 7.375 -3.670 -4.477 1.00 86.38 173 THR A CA 1
ATOM 1373 C C . THR A 1 173 ? 7.879 -3.306 -5.873 1.00 86.38 173 THR A C 1
ATOM 1375 O O . THR A 1 173 ? 8.887 -3.842 -6.321 1.00 86.38 173 THR A O 1
ATOM 1378 N N . ARG A 1 174 ? 7.280 -2.315 -6.545 1.00 86.31 174 ARG A N 1
ATOM 1379 C CA . ARG A 1 174 ? 7.728 -1.855 -7.871 1.00 86.31 174 ARG A CA 1
ATOM 1380 C C . ARG A 1 174 ? 9.201 -1.452 -7.880 1.00 86.31 174 ARG A C 1
ATOM 1382 O O . ARG A 1 174 ? 9.900 -1.772 -8.838 1.00 86.31 174 ARG A O 1
ATOM 1389 N N . TYR A 1 175 ? 9.678 -0.774 -6.837 1.00 85.50 175 TYR A N 1
ATOM 1390 C CA . TYR A 1 175 ? 11.088 -0.419 -6.706 1.00 85.50 175 TYR A CA 1
ATOM 1391 C C . TYR A 1 175 ? 11.984 -1.667 -6.682 1.00 85.50 175 TYR A C 1
ATOM 1393 O O . TYR A 1 175 ? 12.927 -1.751 -7.470 1.00 85.50 175 TYR A O 1
ATOM 1401 N N . ILE A 1 176 ? 11.655 -2.661 -5.850 1.00 82.75 176 ILE A N 1
ATOM 1402 C CA . ILE A 1 176 ? 12.401 -3.925 -5.750 1.00 82.75 176 ILE A CA 1
ATOM 1403 C C . ILE A 1 176 ? 12.346 -4.701 -7.071 1.00 82.75 176 ILE A C 1
ATOM 1405 O O . ILE A 1 176 ? 13.387 -5.111 -7.578 1.00 82.75 176 ILE A O 1
ATOM 1409 N N . TRP A 1 177 ? 11.168 -4.847 -7.679 1.00 78.38 177 TRP A N 1
ATOM 1410 C CA . TRP A 1 177 ? 11.007 -5.514 -8.976 1.00 78.38 177 TRP A CA 1
ATOM 1411 C C . TRP A 1 177 ? 11.792 -4.810 -10.090 1.00 78.38 177 TRP A C 1
ATOM 1413 O O . TRP A 1 177 ? 12.423 -5.462 -10.920 1.00 78.38 177 TRP A O 1
ATOM 1423 N N . SER A 1 178 ? 11.812 -3.474 -10.092 1.00 77.69 178 SER A N 1
ATOM 1424 C CA . SER A 1 178 ? 12.541 -2.694 -11.093 1.00 77.69 178 SER A CA 1
ATOM 1425 C C . SER A 1 178 ? 14.057 -2.751 -10.916 1.00 77.69 178 SER A C 1
ATOM 1427 O O . SER A 1 178 ? 14.763 -2.659 -11.919 1.00 77.69 178 SER A O 1
ATOM 1429 N N . LYS A 1 179 ? 14.564 -2.817 -9.680 1.00 75.25 179 LYS A N 1
ATOM 1430 C CA . LYS A 1 179 ? 16.004 -2.736 -9.394 1.00 75.25 179 LYS A CA 1
ATOM 1431 C C . LYS A 1 179 ? 16.664 -4.099 -9.222 1.00 75.25 179 LYS A C 1
ATOM 1433 O O . LYS A 1 179 ? 17.737 -4.303 -9.774 1.00 75.25 179 LYS A O 1
ATOM 1438 N N . ASN A 1 180 ? 16.027 -5.019 -8.503 1.00 70.31 180 ASN A N 1
ATOM 1439 C CA . ASN A 1 180 ? 16.631 -6.300 -8.136 1.00 70.31 180 ASN A CA 1
ATOM 1440 C C . ASN A 1 180 ? 16.332 -7.411 -9.153 1.00 70.31 180 ASN A C 1
ATOM 1442 O O . ASN A 1 180 ? 17.166 -8.290 -9.335 1.00 70.31 180 ASN A O 1
ATOM 1446 N N . LEU A 1 181 ? 15.178 -7.378 -9.833 1.00 66.88 181 LEU A N 1
ATOM 1447 C CA . LEU A 1 181 ? 14.748 -8.461 -10.735 1.00 66.88 181 LEU A CA 1
ATOM 1448 C C . LEU A 1 181 ? 15.021 -8.206 -12.231 1.00 66.88 181 LEU A C 1
ATOM 1450 O O . LEU A 1 181 ? 14.730 -9.071 -13.050 1.00 66.88 181 LEU A O 1
ATOM 1454 N N . ASN A 1 182 ? 15.605 -7.061 -12.619 1.00 61.31 182 ASN A N 1
ATOM 1455 C CA . ASN A 1 182 ? 15.973 -6.730 -14.012 1.00 61.31 182 ASN A CA 1
ATOM 1456 C C . ASN A 1 182 ? 14.870 -6.988 -15.073 1.00 61.31 182 ASN A C 1
ATOM 1458 O O . ASN A 1 182 ? 15.157 -7.096 -16.268 1.00 61.31 182 ASN A O 1
ATOM 1462 N N . CYS A 1 183 ? 13.590 -7.022 -14.683 1.00 64.31 183 CYS A N 1
ATOM 1463 C CA . CYS A 1 183 ? 12.486 -7.347 -15.593 1.00 64.31 183 CYS A CA 1
ATOM 1464 C C . CYS A 1 183 ? 12.275 -6.295 -16.697 1.00 64.31 183 CYS A C 1
ATOM 1466 O O . CYS A 1 183 ? 11.714 -6.605 -17.746 1.00 64.31 183 CYS A O 1
ATOM 1468 N N . CYS A 1 184 ? 12.779 -5.067 -16.524 1.00 62.06 184 CYS A N 1
ATOM 1469 C CA . CYS A 1 184 ? 12.762 -4.046 -17.577 1.00 62.06 184 CYS A CA 1
ATOM 1470 C C . CYS A 1 184 ? 13.672 -4.379 -18.771 1.00 62.06 184 CYS A C 1
ATOM 1472 O O . CYS A 1 184 ? 13.520 -3.762 -19.824 1.00 62.06 184 CYS A O 1
ATOM 1474 N N . ASN A 1 185 ? 14.577 -5.359 -18.659 1.00 58.81 185 ASN A N 1
ATOM 1475 C CA . ASN A 1 185 ? 15.402 -5.777 -19.794 1.00 58.81 185 ASN A CA 1
ATOM 1476 C C . ASN A 1 185 ? 14.557 -6.453 -20.895 1.00 58.81 18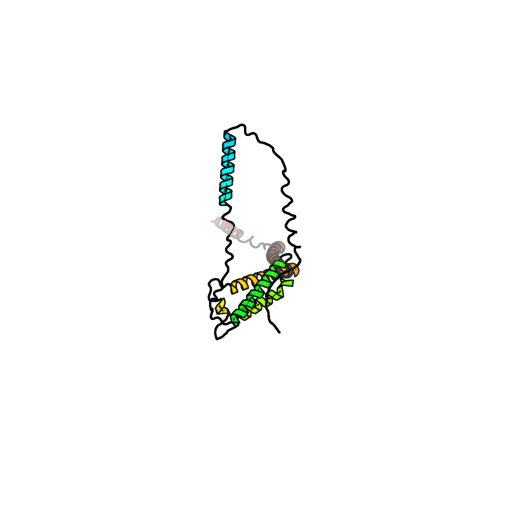5 ASN A C 1
ATOM 1478 O O . ASN A 1 185 ? 14.864 -6.331 -22.078 1.00 58.81 185 ASN A O 1
ATOM 1482 N N . LEU A 1 186 ? 13.417 -7.057 -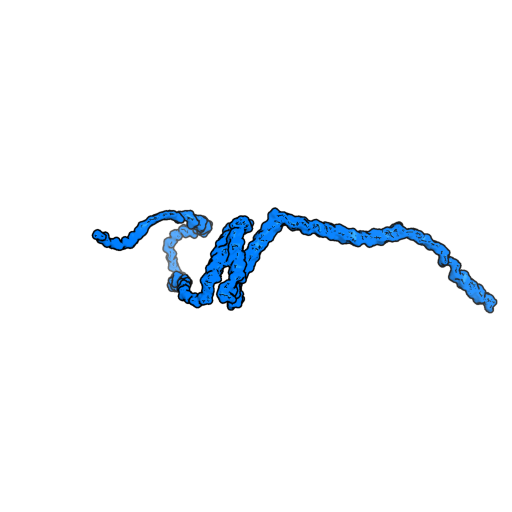20.531 1.00 59.50 186 LEU A N 1
ATOM 1483 C CA . LEU A 1 186 ? 12.478 -7.651 -21.488 1.00 59.50 186 LEU A CA 1
ATOM 1484 C C . LEU A 1 186 ? 11.748 -6.596 -22.345 1.00 59.50 186 LEU A C 1
ATOM 1486 O O . LEU A 1 186 ? 11.299 -6.902 -23.443 1.00 59.50 186 LEU A O 1
ATOM 1490 N N . ARG A 1 187 ? 11.673 -5.334 -21.892 1.00 57.00 187 ARG A N 1
ATOM 1491 C CA . ARG A 1 187 ? 11.087 -4.214 -22.657 1.00 57.00 187 ARG A CA 1
ATOM 1492 C C . ARG A 1 187 ? 12.069 -3.581 -23.653 1.00 57.00 187 ARG A C 1
ATOM 1494 O O . ARG A 1 187 ? 11.648 -2.785 -24.483 1.00 57.00 187 ARG A O 1
ATOM 1501 N N . ARG A 1 188 ? 13.357 -3.939 -23.605 1.00 59.91 188 ARG A N 1
ATOM 1502 C CA . ARG A 1 188 ? 14.402 -3.388 -24.487 1.00 59.91 188 ARG A CA 1
ATOM 1503 C C . ARG A 1 188 ? 14.439 -4.049 -25.872 1.00 59.91 188 ARG A C 1
ATOM 1505 O O . ARG A 1 188 ? 14.856 -3.429 -26.842 1.00 59.91 188 ARG A O 1
ATOM 1512 N N . THR A 1 189 ? 13.986 -5.297 -25.984 1.00 61.91 189 THR A N 1
ATOM 1513 C CA . THR A 1 189 ? 13.953 -6.053 -27.247 1.00 61.91 189 THR A CA 1
ATOM 1514 C C . THR A 1 189 ? 12.999 -5.492 -28.320 1.00 61.91 189 THR A C 1
ATOM 1516 O O . THR A 1 189 ? 13.422 -5.451 -29.477 1.00 61.91 189 THR A O 1
ATOM 1519 N N . PRO A 1 190 ? 11.773 -4.997 -28.024 1.00 69.88 190 PRO A N 1
ATOM 1520 C CA . PRO A 1 190 ? 10.893 -4.440 -29.058 1.00 69.88 190 PRO A CA 1
ATOM 1521 C C . PRO A 1 190 ? 11.401 -3.123 -29.660 1.00 69.88 190 PRO A C 1
ATOM 1523 O O . PRO A 1 190 ? 11.060 -2.815 -30.798 1.00 69.88 190 PRO A O 1
ATOM 1526 N N . GLU A 1 191 ? 12.232 -2.361 -28.942 1.00 80.25 191 GLU A N 1
ATOM 1527 C CA . GLU A 1 191 ? 12.799 -1.101 -29.442 1.00 80.25 191 GLU A CA 1
ATOM 1528 C C . GLU A 1 191 ? 13.796 -1.342 -30.585 1.00 80.25 191 GLU A C 1
ATOM 1530 O O . GLU A 1 191 ? 13.736 -0.672 -31.614 1.00 80.25 191 GLU A O 1
ATOM 1535 N N . VAL A 1 192 ? 14.655 -2.360 -30.452 1.00 79.25 192 VAL A N 1
ATOM 1536 C CA . VAL A 1 192 ? 15.607 -2.750 -31.506 1.00 79.25 192 VAL A CA 1
ATOM 1537 C C . VAL A 1 192 ? 14.867 -3.257 -32.741 1.00 79.25 192 VAL A C 1
ATOM 1539 O O . VAL A 1 192 ? 15.189 -2.865 -33.859 1.00 79.25 192 VAL A O 1
ATOM 1542 N N . ILE A 1 193 ? 13.831 -4.077 -32.546 1.00 84.75 193 ILE A N 1
ATOM 1543 C CA . ILE A 1 193 ? 13.004 -4.597 -33.643 1.00 84.75 193 ILE A CA 1
ATOM 1544 C C . ILE A 1 193 ? 12.322 -3.439 -34.389 1.00 84.75 193 ILE A C 1
ATOM 1546 O O . ILE A 1 193 ? 12.350 -3.396 -35.618 1.00 84.75 193 ILE A O 1
ATOM 1550 N N . PHE A 1 194 ? 11.784 -2.456 -33.664 1.00 87.56 194 PHE A N 1
ATOM 1551 C CA . PHE A 1 194 ? 11.174 -1.262 -34.249 1.00 87.56 194 PHE A CA 1
ATOM 1552 C C . PHE A 1 194 ? 12.180 -0.397 -35.032 1.00 87.56 194 PHE A C 1
ATOM 1554 O O . PHE A 1 194 ? 11.890 0.030 -36.153 1.00 87.56 194 PHE A O 1
ATOM 1561 N N . LEU A 1 195 ? 13.383 -0.180 -34.489 1.00 86.38 195 LEU A N 1
ATOM 1562 C CA . LEU A 1 195 ? 14.476 0.532 -35.167 1.00 86.38 195 LEU A CA 1
ATOM 1563 C C . LEU A 1 195 ? 14.919 -0.176 -36.456 1.00 86.38 195 LEU A C 1
ATOM 1565 O O . LEU A 1 195 ? 15.119 0.471 -37.484 1.00 86.38 195 LEU A O 1
ATOM 1569 N N . CYS A 1 196 ? 15.013 -1.506 -36.442 1.00 83.62 196 CYS A N 1
ATOM 1570 C CA . CYS A 1 196 ? 15.345 -2.279 -37.637 1.00 83.62 196 CYS A CA 1
ATOM 1571 C C . CYS A 1 196 ? 14.247 -2.174 -38.705 1.00 83.62 196 CYS A C 1
ATOM 1573 O O . CYS A 1 196 ? 14.547 -1.898 -39.866 1.00 83.62 196 CYS A O 1
ATOM 1575 N N . CYS A 1 197 ? 12.975 -2.344 -38.332 1.00 84.06 197 CYS A N 1
ATOM 1576 C CA . CYS A 1 197 ? 11.860 -2.256 -39.276 1.00 84.06 197 CYS A CA 1
ATOM 1577 C C . CYS A 1 197 ? 11.754 -0.867 -39.923 1.00 84.06 197 CYS A C 1
ATOM 1579 O O . CYS A 1 197 ? 11.620 -0.765 -41.142 1.00 84.06 197 CYS A O 1
ATOM 1581 N N . THR A 1 198 ? 11.858 0.204 -39.133 1.00 89.31 198 THR A N 1
ATOM 1582 C CA . THR A 1 198 ? 11.806 1.586 -39.643 1.00 89.31 198 THR A CA 1
ATOM 1583 C C . THR A 1 198 ? 12.989 1.917 -40.559 1.00 89.31 198 THR A C 1
ATOM 1585 O O . THR A 1 198 ? 12.797 2.564 -41.594 1.00 89.31 198 THR A O 1
ATOM 1588 N N . GLY A 1 199 ? 14.188 1.410 -40.249 1.00 88.62 199 GLY A N 1
ATOM 1589 C CA . GLY A 1 199 ? 15.363 1.529 -41.115 1.00 88.62 199 GLY A CA 1
ATOM 1590 C C . GLY A 1 199 ? 15.177 0.827 -42.465 1.00 88.62 199 GLY A C 1
ATOM 1591 O O . GLY A 1 199 ? 15.439 1.422 -43.510 1.00 88.62 199 GLY A O 1
ATOM 1592 N N . ILE A 1 200 ? 14.649 -0.401 -42.463 1.00 90.69 200 ILE A N 1
ATOM 1593 C CA . ILE A 1 200 ? 14.395 -1.176 -43.688 1.00 90.69 200 ILE A CA 1
ATOM 1594 C C . ILE A 1 200 ? 13.346 -0.483 -44.566 1.00 90.69 200 ILE A C 1
ATOM 1596 O O . ILE A 1 200 ? 13.582 -0.286 -45.758 1.00 90.69 200 ILE A O 1
ATOM 1600 N N . ILE A 1 201 ? 12.221 -0.059 -43.978 1.00 92.06 201 ILE A N 1
ATOM 1601 C CA . ILE A 1 201 ? 11.138 0.641 -44.689 1.00 92.06 201 ILE A CA 1
ATOM 1602 C C . ILE A 1 201 ? 11.638 1.945 -45.322 1.00 92.06 201 ILE A C 1
ATOM 1604 O O . ILE A 1 201 ? 11.224 2.274 -46.429 1.00 92.06 201 ILE A O 1
ATOM 1608 N N . SER A 1 202 ? 12.556 2.661 -44.667 1.00 87.12 202 SER A N 1
ATOM 1609 C CA . SER A 1 202 ? 13.145 3.895 -45.210 1.00 87.12 202 SER A CA 1
ATOM 1610 C C . SER A 1 202 ? 14.161 3.631 -46.327 1.00 87.12 202 SER A C 1
ATOM 1612 O O . SER A 1 202 ? 14.290 4.426 -47.255 1.00 87.12 202 SER A O 1
ATOM 1614 N N . PHE A 1 203 ? 14.876 2.506 -46.269 1.00 89.81 203 PHE A N 1
ATOM 1615 C CA . PHE A 1 203 ? 15.912 2.148 -47.240 1.00 89.81 203 PHE A CA 1
ATOM 1616 C C . PHE A 1 203 ? 15.351 1.548 -48.538 1.00 89.81 203 PHE A C 1
ATOM 1618 O O . PHE A 1 203 ? 15.860 1.833 -49.621 1.00 89.81 203 PHE A O 1
ATOM 1625 N N . LEU A 1 204 ? 14.270 0.768 -48.446 1.00 85.06 204 LEU A N 1
ATOM 1626 C CA . LEU A 1 204 ? 13.537 0.183 -49.578 1.00 85.06 204 LEU A CA 1
ATOM 1627 C C . LEU A 1 204 ? 13.227 1.177 -50.722 1.00 85.06 204 LEU A C 1
ATOM 1629 O O . LEU A 1 204 ? 13.585 0.880 -51.865 1.00 85.06 204 LEU A O 1
ATOM 1633 N N . PRO A 1 205 ? 12.617 2.356 -50.476 1.00 87.81 205 PRO A N 1
ATOM 1634 C CA . PRO A 1 205 ? 12.335 3.326 -51.531 1.00 87.81 205 PRO A CA 1
ATOM 1635 C C . PRO A 1 205 ? 13.613 3.950 -52.097 1.00 87.81 205 PRO A C 1
ATOM 1637 O O . PRO A 1 205 ? 13.708 4.137 -53.306 1.00 87.81 205 PRO A O 1
ATOM 1640 N N . ILE A 1 206 ? 14.622 4.223 -51.262 1.00 89.25 206 ILE A N 1
ATOM 1641 C CA . ILE A 1 206 ? 15.911 4.772 -51.712 1.00 89.25 206 ILE A CA 1
ATOM 1642 C C . ILE A 1 206 ? 16.579 3.794 -52.682 1.00 89.25 206 ILE A C 1
ATOM 1644 O O . ILE A 1 206 ? 16.960 4.180 -53.784 1.00 89.25 206 ILE A O 1
ATOM 1648 N N . MET A 1 207 ? 16.648 2.514 -52.317 1.00 85.38 207 MET A N 1
ATOM 1649 C CA . MET A 1 207 ? 17.185 1.468 -53.185 1.00 85.38 207 MET A CA 1
ATOM 1650 C C . MET A 1 207 ? 16.386 1.298 -54.469 1.00 85.38 207 MET A C 1
ATOM 1652 O O . MET A 1 207 ? 16.988 1.139 -55.526 1.00 85.38 207 MET A O 1
ATOM 1656 N N . TYR A 1 208 ? 15.055 1.370 -54.408 1.00 90.81 208 TYR A N 1
ATOM 1657 C CA . TYR A 1 208 ? 14.210 1.330 -55.600 1.00 90.81 208 TYR A CA 1
ATOM 1658 C C . TYR A 1 208 ? 14.543 2.476 -56.568 1.00 90.81 208 TYR A C 1
ATOM 1660 O O . TYR A 1 208 ? 14.769 2.238 -57.754 1.00 90.81 208 TYR A O 1
ATOM 1668 N N . TYR A 1 209 ? 14.663 3.710 -56.070 1.00 87.06 209 TYR A N 1
ATOM 1669 C CA . TYR A 1 209 ? 15.017 4.859 -56.908 1.00 87.06 2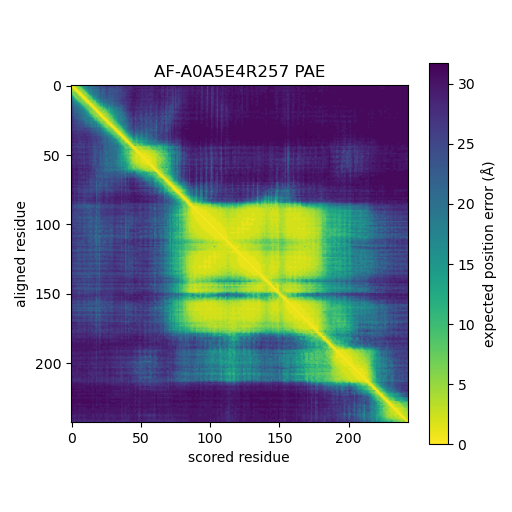09 TYR A CA 1
ATOM 1670 C C . TYR A 1 209 ? 16.450 4.784 -57.452 1.00 87.06 209 TYR A C 1
ATOM 1672 O O . TYR A 1 209 ? 16.680 5.136 -58.611 1.00 87.06 209 TYR A O 1
ATOM 1680 N N . LEU A 1 210 ? 17.409 4.284 -56.666 1.00 84.00 210 LEU A N 1
ATOM 1681 C CA . LEU A 1 210 ? 18.776 4.046 -57.138 1.00 84.00 210 LEU A CA 1
ATOM 1682 C C . LEU A 1 210 ? 18.814 2.942 -58.202 1.00 84.00 210 LEU A C 1
ATOM 1684 O O . LEU A 1 210 ? 19.464 3.111 -59.231 1.00 84.00 210 LEU A O 1
ATOM 1688 N N . ALA A 1 211 ? 18.071 1.851 -58.017 1.00 84.75 211 ALA A N 1
ATOM 1689 C CA . ALA A 1 211 ? 17.957 0.783 -59.002 1.00 84.75 211 ALA A CA 1
ATOM 1690 C C . ALA A 1 211 ? 17.339 1.292 -60.310 1.00 84.75 211 ALA A C 1
ATOM 1692 O O . ALA A 1 211 ? 17.873 1.017 -61.375 1.00 84.75 211 ALA A O 1
ATOM 1693 N N . VAL A 1 212 ? 16.289 2.114 -60.262 1.00 86.25 212 VAL A N 1
ATOM 1694 C CA . VAL A 1 212 ? 15.726 2.750 -61.468 1.00 86.25 212 VAL A CA 1
ATOM 1695 C C . VAL A 1 212 ? 16.730 3.699 -62.133 1.00 86.25 212 VAL A C 1
ATOM 1697 O O . VAL A 1 212 ? 16.743 3.824 -63.355 1.00 86.25 212 VAL A O 1
ATOM 1700 N N . ARG A 1 213 ? 17.604 4.355 -61.360 1.00 84.50 213 ARG A N 1
ATOM 1701 C CA . ARG A 1 213 ? 18.637 5.248 -61.900 1.00 84.50 213 ARG A CA 1
ATOM 1702 C C . ARG A 1 213 ? 19.805 4.502 -62.552 1.00 84.50 213 ARG A C 1
ATOM 1704 O O . ARG A 1 213 ? 20.310 4.985 -63.560 1.00 84.50 213 ARG A O 1
ATOM 1711 N N . PHE A 1 214 ? 20.240 3.378 -61.980 1.00 82.25 214 PHE A N 1
ATOM 1712 C CA . PHE A 1 214 ? 21.417 2.619 -62.429 1.00 82.25 214 PHE A CA 1
ATOM 1713 C C . PHE A 1 214 ? 21.080 1.435 -63.346 1.00 82.25 214 PHE A C 1
ATOM 1715 O O . PHE A 1 214 ? 21.801 1.188 -64.304 1.00 82.25 214 PHE A O 1
ATOM 1722 N N . CYS A 1 215 ? 19.990 0.715 -63.070 1.00 72.50 215 CYS A N 1
ATOM 1723 C CA . CYS A 1 215 ? 19.433 -0.336 -63.933 1.00 72.50 215 CYS A CA 1
ATOM 1724 C C . CYS A 1 215 ? 18.367 0.203 -64.896 1.00 72.50 215 CYS A C 1
ATOM 1726 O O . CYS A 1 215 ? 17.790 -0.570 -65.659 1.00 72.50 215 CYS A O 1
ATOM 1728 N N . GLY A 1 216 ? 18.094 1.513 -64.871 1.00 68.69 216 GLY A N 1
ATOM 1729 C CA . GLY A 1 216 ? 17.338 2.177 -65.922 1.00 68.69 216 GLY A CA 1
ATOM 1730 C C . GLY A 1 216 ? 18.059 1.937 -67.246 1.00 68.69 216 GLY A C 1
ATOM 1731 O O . GLY A 1 216 ? 19.183 2.421 -67.400 1.00 68.69 216 GLY A O 1
ATOM 1732 N N . PRO A 1 217 ? 17.472 1.169 -68.179 1.00 61.19 217 PRO A N 1
ATOM 1733 C CA . PRO A 1 217 ? 18.116 0.903 -69.446 1.00 61.19 217 PRO A CA 1
ATOM 1734 C C . PRO A 1 217 ? 18.377 2.246 -70.115 1.00 61.19 217 PRO A C 1
ATOM 1736 O O . PRO A 1 217 ? 17.530 3.146 -70.071 1.00 61.19 217 PRO A O 1
ATOM 1739 N N . ILE A 1 218 ? 19.551 2.363 -70.737 1.00 58.38 218 ILE A N 1
ATOM 1740 C CA . ILE A 1 218 ? 19.775 3.267 -71.858 1.00 58.38 218 ILE A CA 1
ATOM 1741 C C . ILE A 1 218 ? 18.529 3.130 -72.732 1.00 58.38 218 ILE A C 1
ATOM 1743 O O . ILE A 1 218 ? 18.331 2.125 -73.411 1.00 58.38 218 ILE A O 1
ATOM 1747 N N . ARG A 1 219 ? 17.610 4.096 -72.636 1.00 57.12 219 ARG A N 1
ATOM 1748 C CA . ARG A 1 219 ? 16.582 4.252 -73.649 1.00 57.12 219 ARG A CA 1
ATOM 1749 C C . ARG A 1 219 ? 17.362 4.792 -74.827 1.00 57.12 219 ARG A C 1
ATOM 1751 O O . ARG A 1 219 ? 17.473 6.006 -74.973 1.00 57.12 219 ARG A O 1
ATOM 1758 N N . ASP A 1 220 ? 17.942 3.889 -75.614 1.00 55.38 220 ASP A N 1
ATOM 1759 C CA . ASP A 1 220 ? 18.207 4.164 -77.012 1.00 55.38 220 ASP A CA 1
ATOM 1760 C C . ASP A 1 220 ? 16.881 4.684 -77.543 1.00 55.38 220 ASP A C 1
ATOM 1762 O O . ASP A 1 220 ? 15.892 3.958 -77.645 1.00 55.38 220 ASP A O 1
ATOM 1766 N N . LEU A 1 221 ? 16.814 5.999 -77.712 1.00 54.56 221 LEU A N 1
ATOM 1767 C CA . LEU A 1 221 ? 15.698 6.656 -78.345 1.00 54.56 221 LEU A CA 1
ATOM 1768 C C . LEU A 1 221 ? 15.676 6.058 -79.755 1.00 54.56 221 LEU A C 1
ATOM 1770 O O . LEU A 1 221 ? 16.606 6.342 -80.513 1.00 54.56 221 LEU A O 1
ATOM 1774 N N . PRO A 1 222 ? 14.700 5.210 -80.146 1.00 52.84 222 PRO A N 1
ATOM 1775 C CA . PRO A 1 222 ? 14.619 4.847 -81.545 1.00 52.84 222 PRO A CA 1
ATOM 1776 C C . PRO A 1 222 ? 14.414 6.170 -82.286 1.00 52.84 222 PRO A C 1
ATOM 1778 O O . PRO A 1 222 ? 13.587 6.989 -81.877 1.00 52.84 222 PRO A O 1
ATOM 1781 N N . ASN A 1 223 ? 15.228 6.409 -83.312 1.00 58.38 223 ASN A N 1
ATOM 1782 C CA . ASN A 1 223 ? 15.356 7.650 -84.085 1.00 58.38 223 ASN A CA 1
ATOM 1783 C C . ASN A 1 223 ? 14.075 8.048 -84.865 1.00 58.38 223 ASN A C 1
ATOM 1785 O O . ASN A 1 223 ? 14.137 8.480 -86.011 1.00 58.38 223 ASN A O 1
ATOM 1789 N N . VAL A 1 224 ? 12.889 7.928 -84.268 1.00 55.78 224 VAL A N 1
ATOM 1790 C CA . VAL A 1 224 ? 11.577 7.969 -84.929 1.00 55.78 224 VAL A CA 1
ATOM 1791 C C . VAL A 1 224 ? 10.938 9.367 -84.890 1.00 55.78 224 VAL A C 1
ATOM 1793 O O . VAL A 1 224 ? 9.853 9.574 -85.419 1.00 55.78 224 VAL A O 1
ATOM 1796 N N . LEU A 1 225 ? 11.624 10.388 -84.364 1.00 59.91 225 LEU A N 1
ATOM 1797 C CA . LEU A 1 225 ? 11.177 11.789 -84.468 1.00 59.91 225 LEU A CA 1
ATOM 1798 C C . LEU A 1 225 ? 12.132 12.690 -85.261 1.00 59.91 225 LEU A C 1
ATOM 1800 O O . LEU A 1 225 ? 12.084 13.909 -85.100 1.00 59.91 225 LEU A O 1
ATOM 1804 N N . LYS A 1 226 ? 12.983 12.135 -86.138 1.00 54.62 226 LYS A N 1
ATOM 1805 C CA . LYS A 1 226 ? 13.839 12.963 -87.009 1.00 54.62 226 LYS A CA 1
ATOM 1806 C C . LYS A 1 226 ? 13.324 13.149 -88.439 1.00 54.62 226 LYS A C 1
ATOM 1808 O O . LYS A 1 226 ? 13.888 13.959 -89.165 1.00 54.62 226 LYS A O 1
ATOM 1813 N N . GLU A 1 227 ? 12.229 12.509 -88.855 1.00 57.28 227 GLU A N 1
ATOM 1814 C CA . GLU A 1 227 ? 11.867 12.533 -90.281 1.00 57.28 227 GLU A CA 1
ATOM 1815 C C . GLU A 1 227 ? 10.356 12.537 -90.580 1.00 57.28 227 GLU A C 1
ATOM 1817 O O . GLU A 1 227 ? 9.827 11.638 -91.219 1.00 57.28 227 GLU A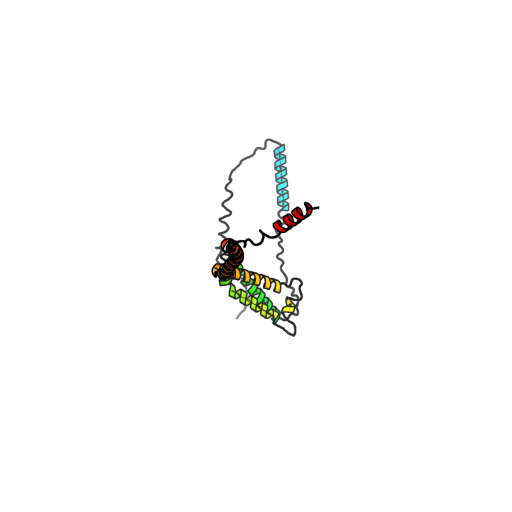 O 1
ATOM 1822 N N . SER A 1 228 ? 9.627 13.579 -90.170 1.00 58.25 228 SER A N 1
ATOM 1823 C CA . SER A 1 228 ? 8.286 13.825 -90.745 1.00 58.25 228 SER A CA 1
ATOM 1824 C C . SER A 1 228 ? 7.925 15.305 -90.867 1.00 58.25 228 SER A C 1
ATOM 1826 O O . SER A 1 228 ? 7.460 15.742 -91.919 1.00 58.25 228 SER A O 1
ATOM 1828 N N . ARG A 1 229 ? 8.230 16.134 -89.858 1.00 58.78 229 ARG A N 1
ATOM 1829 C CA . ARG A 1 229 ? 7.862 17.564 -89.897 1.00 58.78 229 ARG A CA 1
ATOM 1830 C C . ARG A 1 229 ? 8.696 18.423 -90.853 1.00 58.78 229 ARG A C 1
ATOM 1832 O O . ARG A 1 229 ? 8.180 19.407 -91.377 1.00 58.78 229 ARG A O 1
ATOM 1839 N N . PHE A 1 230 ? 9.944 18.048 -91.140 1.00 62.91 230 PHE A N 1
ATOM 1840 C CA . PHE A 1 230 ? 10.807 18.834 -92.034 1.00 62.91 230 PHE A CA 1
ATOM 1841 C C . PHE A 1 230 ? 10.399 18.711 -93.516 1.00 62.91 230 PHE A C 1
ATOM 1843 O O . PHE A 1 230 ? 10.334 19.720 -94.217 1.00 62.91 230 PHE A O 1
ATOM 1850 N N . LYS A 1 231 ? 10.010 17.512 -93.982 1.00 64.94 231 LYS A N 1
ATOM 1851 C CA . LYS A 1 231 ? 9.558 17.300 -95.374 1.00 64.94 231 LYS A CA 1
ATOM 1852 C C . LYS A 1 231 ? 8.269 18.063 -95.698 1.00 64.94 231 LYS A C 1
ATOM 1854 O O . LYS A 1 231 ? 8.134 18.608 -96.789 1.00 64.94 231 LYS A O 1
ATOM 1859 N N . GLN A 1 232 ? 7.352 18.168 -94.735 1.00 65.50 232 GLN A N 1
ATOM 1860 C CA . GLN A 1 232 ? 6.085 18.881 -94.929 1.00 65.50 232 GLN A CA 1
ATOM 1861 C C . GLN A 1 232 ? 6.258 20.407 -95.017 1.00 65.50 232 GLN A C 1
ATOM 1863 O O . GLN A 1 232 ? 5.495 21.069 -95.718 1.00 65.50 232 GLN A O 1
ATOM 1868 N N . SER A 1 233 ? 7.280 20.964 -94.355 1.00 65.31 233 SER A N 1
ATOM 1869 C CA . SER A 1 233 ? 7.627 22.387 -94.466 1.00 65.31 233 SER A CA 1
ATOM 1870 C C . SER A 1 233 ? 8.266 22.721 -95.822 1.00 65.31 233 SER A C 1
ATOM 1872 O O . SER A 1 233 ? 7.901 23.720 -96.440 1.00 65.31 233 SER A O 1
ATOM 1874 N N . ILE A 1 234 ? 9.147 21.849 -96.335 1.00 71.00 234 ILE A N 1
ATOM 1875 C CA . ILE A 1 234 ? 9.794 22.045 -97.645 1.00 71.00 234 ILE A CA 1
ATOM 1876 C C . ILE A 1 234 ? 8.804 21.905 -98.811 1.00 71.00 234 ILE A C 1
ATOM 1878 O O . ILE A 1 234 ? 8.824 22.724 -99.724 1.00 71.00 234 ILE A O 1
ATOM 1882 N N . LEU A 1 235 ? 7.880 20.939 -98.779 1.00 70.81 235 LEU A N 1
ATOM 1883 C CA . LEU A 1 235 ? 6.867 20.832 -99.841 1.00 70.81 235 LEU A CA 1
ATOM 1884 C C . LEU A 1 235 ? 5.934 22.054 -99.888 1.00 70.81 235 LEU A C 1
ATOM 1886 O O . LEU A 1 235 ? 5.582 22.513 -100.973 1.00 70.81 235 LEU A O 1
ATOM 1890 N N . ARG A 1 236 ? 5.590 22.647 -98.734 1.00 70.19 236 ARG A N 1
ATOM 1891 C CA . ARG A 1 236 ? 4.817 23.902 -98.705 1.00 70.19 236 ARG A CA 1
ATOM 1892 C C . ARG A 1 236 ? 5.606 25.109 -99.205 1.00 70.19 236 ARG A C 1
ATOM 1894 O O . ARG A 1 236 ? 4.991 26.016 -99.755 1.00 70.19 236 ARG A O 1
ATOM 1901 N N . SER A 1 237 ? 6.922 25.167 -98.993 1.00 70.75 237 SER A N 1
ATOM 1902 C CA . SER A 1 237 ? 7.734 26.302 -99.454 1.00 70.75 237 SER A CA 1
ATOM 1903 C C . SER A 1 237 ? 8.038 26.244 -100.952 1.00 70.75 237 SER A C 1
ATOM 1905 O O . SER A 1 237 ? 8.122 27.297 -101.578 1.00 70.75 237 SER A O 1
ATOM 1907 N N . ILE A 1 238 ? 8.137 25.045 -101.534 1.00 73.88 238 ILE A N 1
ATOM 1908 C CA . ILE A 1 238 ? 8.276 24.853 -102.985 1.00 73.88 238 ILE A CA 1
ATOM 1909 C C . ILE A 1 238 ? 6.971 25.221 -103.700 1.00 73.88 238 ILE A C 1
ATOM 1911 O O . ILE A 1 238 ? 7.004 26.013 -104.634 1.00 73.88 238 ILE A O 1
ATOM 1915 N N . ASN A 1 239 ? 5.814 24.760 -103.206 1.00 67.94 239 ASN A N 1
ATOM 1916 C CA . ASN A 1 239 ? 4.519 25.085 -103.821 1.00 67.94 239 ASN A CA 1
ATOM 1917 C C . ASN A 1 239 ? 4.170 26.582 -103.755 1.00 67.94 239 ASN A C 1
ATOM 1919 O O . ASN A 1 239 ? 3.371 27.058 -104.543 1.00 67.94 239 ASN A O 1
ATOM 1923 N N . ARG A 1 240 ? 4.756 27.338 -102.818 1.00 65.44 240 ARG A N 1
ATOM 1924 C CA . ARG A 1 240 ? 4.528 28.786 -102.688 1.00 65.44 240 ARG A CA 1
ATOM 1925 C C . ARG A 1 240 ? 5.454 29.635 -103.575 1.00 65.44 240 ARG A C 1
ATOM 1927 O O . ARG A 1 240 ? 5.397 30.854 -103.497 1.00 65.44 240 ARG A O 1
ATOM 1934 N N . ARG A 1 241 ? 6.354 29.011 -104.344 1.00 65.62 241 ARG A N 1
ATOM 1935 C CA . ARG A 1 241 ? 7.306 29.682 -105.249 1.00 65.62 241 ARG A CA 1
ATOM 1936 C C . ARG A 1 241 ? 7.003 29.405 -106.732 1.00 65.62 241 ARG A C 1
ATOM 1938 O O . ARG A 1 241 ? 7.774 29.822 -107.588 1.00 65.62 241 ARG A O 1
ATOM 1945 N N . SER A 1 242 ? 5.927 28.674 -107.023 1.00 62.72 242 SER A N 1
ATOM 1946 C CA . SER A 1 242 ? 5.520 28.270 -108.378 1.00 62.72 242 SER A CA 1
ATOM 1947 C C . SER A 1 242 ? 4.225 28.936 -108.865 1.00 62.72 242 SER A C 1
ATOM 1949 O O . SER A 1 242 ? 3.781 28.602 -109.957 1.00 62.72 242 SER A O 1
ATOM 1951 N N . ASP A 1 243 ? 3.684 29.881 -108.091 1.00 52.03 243 ASP A N 1
ATOM 1952 C CA . AS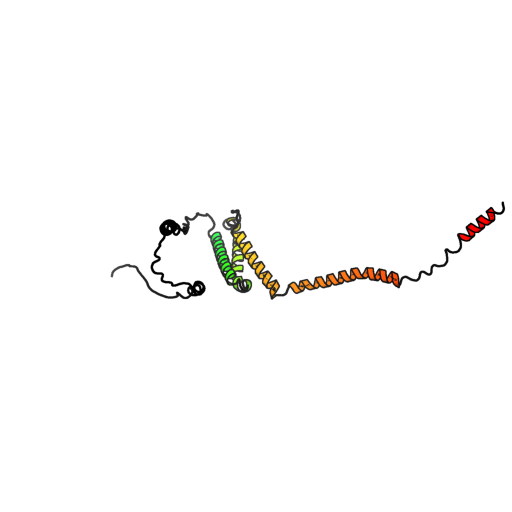P A 1 243 ? 2.635 30.841 -108.472 1.00 52.03 243 ASP A CA 1
ATOM 1953 C C . ASP A 1 243 ? 3.227 32.259 -108.412 1.00 52.03 243 ASP A C 1
ATOM 1955 O O . ASP A 1 243 ? 2.848 33.106 -109.251 1.00 52.03 243 ASP A O 1
#

Solvent-accessible surface area (backbone atoms only — not comparable to full-atom values): 15292 Å² total; per-residue (Å²): 136,85,90,84,90,84,85,88,81,90,82,87,80,90,81,93,73,79,81,66,74,72,60,69,77,71,74,78,78,79,94,76,76,96,68,92,74,78,83,80,81,77,90,43,79,68,59,55,52,52,52,51,50,52,53,52,51,53,52,54,50,56,68,62,62,71,79,78,79,84,74,80,75,77,75,77,77,74,79,75,67,76,85,66,93,61,64,67,70,53,49,53,40,52,50,52,25,52,52,26,47,50,52,27,51,53,45,39,63,74,23,54,74,72,79,40,36,80,79,74,31,45,66,34,48,50,55,22,52,51,32,50,54,46,37,60,68,41,65,57,97,90,43,44,40,29,51,69,62,46,67,75,51,98,74,23,58,64,57,52,50,50,53,51,54,51,50,52,51,53,51,54,48,50,51,47,46,58,67,75,61,53,60,66,59,71,66,53,57,63,55,56,55,50,54,52,52,55,50,50,64,60,43,52,57,54,51,50,54,49,44,52,67,71,70,41,70,82,74,75,70,75,81,79,87,77,80,61,73,66,63,59,53,50,55,54,56,54,64,70,71,77,119

pLDDT: mean 70.52, std 21.64, range [23.98, 97.69]

Organism: NCBI:txid189913